Protein AF-A0A8R1IVB6-F1 (afdb_monomer_lite)

Secondary structure (DSSP, 8-state):
-HHHHHHHHHHHHHHHHT--HHHHHHHHHHHHHHHHHHS---S-SS-------SS---TT-TT-TTTTTT-B-TT--S-TT-TTB-----PPTT-TTSTTSHHHHTT----TTT-SSS-TT---TTS---SS-TTTTT-PPPEEEEE-SSSSEEEEESS---TT--------EE--HHHHHHHHHHHHHHT---EEEETTTEEEE--

InterPro domains:
  IPR026489 CXC domain [PS51633] (28-134)
  IPR041355 Pre-SET CXC domain [PF18264] (88-120)
  IPR045318 Histone-lysine N-methyltransferase EZH1/2-like [PTHR45747] (11-197)
  IPR046341 SET domain superfamily [G3DSA:2.170.270.10] (48-201)
  IPR046341 SET domain superfamily [SSF82199] (52-197)

Sequence (207 aa):
MKRKLRHEKLRRQARDKGLDSAELIAADDKKELKKNAEAVRLEAVTPLTACRHDGPCNPLAANCACSENGVCSYMCKCDINCAQRFPGCNCAAGQCQTKACQCFRARWECNPMTCSSCRCDKIDSQTTGCANYAMTRMIQKRMLCAPSRIAGNGLFLLEGAEKDEFITEYVGERISDDEAERRGAIYDRYHCSYIFSKWTIGPLDFY

pLDDT: mean 87.27, std 10.51, range [46.53, 98.19]

Structure (mmCIF, N/CA/C/O backbone):
data_AF-A0A8R1IVB6-F1
#
_entry.id   AF-A0A8R1IVB6-F1
#
loop_
_atom_site.group_PDB
_atom_site.id
_atom_site.type_symbol
_atom_site.label_atom_id
_atom_site.label_alt_id
_atom_site.label_comp_id
_atom_site.label_asym_id
_atom_site.label_entity_id
_atom_site.label_seq_id
_atom_site.pdbx_PDB_ins_code
_atom_site.Cartn_x
_atom_site.Cartn_y
_atom_site.Cartn_z
_atom_site.occupancy
_atom_site.B_iso_or_equiv
_atom_site.auth_seq_id
_atom_site.auth_comp_id
_atom_site.auth_asym_id
_atom_site.auth_atom_id
_atom_site.pdbx_PDB_model_num
ATOM 1 N N . MET A 1 1 ? 8.017 -22.288 11.566 1.00 46.78 1 MET A N 1
ATOM 2 C CA . MET A 1 1 ? 7.580 -23.698 11.739 1.00 46.78 1 MET A CA 1
ATOM 3 C C . MET A 1 1 ? 7.895 -24.627 10.557 1.00 46.78 1 MET A C 1
ATOM 5 O O . MET A 1 1 ? 8.405 -25.707 10.810 1.00 46.78 1 MET A O 1
ATOM 9 N N . LYS A 1 2 ? 7.661 -24.255 9.284 1.00 68.12 2 LYS A N 1
ATOM 10 C CA . LYS A 1 2 ? 7.760 -25.190 8.133 1.00 68.12 2 LYS A CA 1
ATOM 11 C C . LYS A 1 2 ? 9.156 -25.800 7.853 1.00 68.12 2 LYS A C 1
ATOM 13 O O . LYS A 1 2 ? 9.224 -26.951 7.438 1.00 68.12 2 LYS A O 1
ATOM 18 N N . ARG A 1 3 ? 10.260 -25.081 8.118 1.00 80.19 3 ARG A N 1
ATOM 19 C CA . ARG A 1 3 ? 11.645 -25.551 7.859 1.00 80.19 3 ARG A CA 1
ATOM 20 C C . ARG A 1 3 ? 12.072 -26.721 8.756 1.00 80.19 3 ARG A C 1
ATOM 22 O O . ARG A 1 3 ? 12.601 -27.703 8.252 1.00 80.19 3 ARG A O 1
ATOM 29 N N . LYS A 1 4 ? 11.777 -26.652 10.062 1.00 81.75 4 LYS A N 1
ATOM 30 C CA . LYS A 1 4 ? 12.129 -27.714 11.026 1.00 81.75 4 LYS A CA 1
ATOM 31 C C . LYS A 1 4 ? 11.465 -29.051 10.668 1.00 81.75 4 LYS A C 1
ATOM 33 O O . LYS A 1 4 ? 12.147 -30.064 10.593 1.00 81.75 4 LYS A O 1
ATOM 38 N N . LEU A 1 5 ? 10.170 -29.021 10.341 1.00 87.12 5 LEU A N 1
ATOM 39 C CA . LEU A 1 5 ? 9.408 -30.208 9.932 1.00 87.12 5 LEU A CA 1
ATOM 40 C C . LEU A 1 5 ? 9.938 -30.825 8.621 1.00 87.12 5 LEU A C 1
ATOM 42 O O . LEU A 1 5 ? 9.914 -32.040 8.438 1.00 87.12 5 LEU A O 1
ATOM 46 N N . ARG A 1 6 ? 10.424 -29.990 7.693 1.00 87.62 6 ARG A N 1
ATOM 47 C CA . ARG A 1 6 ? 11.036 -30.435 6.432 1.00 87.62 6 ARG A CA 1
ATOM 48 C C . ARG A 1 6 ? 12.381 -31.122 6.669 1.00 87.62 6 ARG A C 1
ATOM 50 O O . ARG A 1 6 ? 12.593 -32.219 6.163 1.00 87.62 6 ARG A O 1
ATOM 57 N N . HIS A 1 7 ? 13.252 -30.521 7.480 1.00 90.38 7 HIS A N 1
ATOM 58 C CA . HIS A 1 7 ? 14.543 -31.112 7.852 1.00 90.38 7 HIS A CA 1
ATOM 59 C C . HIS A 1 7 ? 14.374 -32.444 8.588 1.00 90.38 7 HIS A C 1
ATOM 61 O O . HIS A 1 7 ? 15.130 -33.378 8.348 1.00 90.38 7 HIS A O 1
ATOM 67 N N . GLU A 1 8 ? 13.348 -32.578 9.428 1.00 92.12 8 GLU A N 1
ATOM 68 C CA . GLU A 1 8 ? 13.040 -33.833 10.118 1.00 92.12 8 GLU A CA 1
ATOM 69 C C . GLU A 1 8 ? 12.637 -34.962 9.152 1.00 92.12 8 GLU A C 1
ATOM 71 O O . GLU A 1 8 ? 13.118 -36.091 9.278 1.00 92.12 8 GLU A O 1
ATOM 76 N N . LYS A 1 9 ? 11.836 -34.651 8.122 1.00 92.25 9 LYS A N 1
ATOM 77 C CA . LYS A 1 9 ? 11.511 -35.601 7.044 1.00 92.25 9 LYS A CA 1
ATOM 78 C C . LYS A 1 9 ? 12.751 -36.021 6.254 1.00 92.25 9 LYS A C 1
ATOM 80 O O . LYS A 1 9 ? 12.911 -37.206 5.975 1.00 92.25 9 LYS A O 1
ATOM 85 N N . LEU A 1 10 ? 13.638 -35.075 5.942 1.00 89.75 10 LEU A N 1
ATOM 86 C CA . LEU A 1 10 ? 14.891 -35.355 5.233 1.00 89.75 10 LEU A CA 1
ATOM 87 C C . LEU A 1 10 ? 15.834 -36.229 6.068 1.00 89.75 10 LEU A C 1
ATOM 89 O O . LEU A 1 10 ? 16.432 -37.151 5.527 1.00 89.75 10 LEU A O 1
ATOM 93 N N . ARG A 1 11 ? 15.897 -36.023 7.390 1.00 91.19 11 ARG A N 1
ATOM 94 C CA . ARG A 1 11 ? 16.649 -36.901 8.307 1.00 91.19 11 ARG A CA 1
ATOM 95 C C . ARG A 1 11 ? 16.095 -38.320 8.328 1.00 91.19 11 ARG A C 1
ATOM 97 O O . ARG A 1 11 ? 16.868 -39.271 8.345 1.00 91.19 11 ARG A O 1
ATOM 104 N N . ARG A 1 12 ? 14.768 -38.484 8.313 1.00 91.56 12 ARG A N 1
ATOM 105 C CA . ARG A 1 12 ? 14.139 -39.809 8.214 1.00 91.56 12 ARG A CA 1
ATOM 106 C C . ARG A 1 12 ? 14.471 -40.483 6.881 1.00 91.56 12 ARG A C 1
ATOM 108 O O . ARG A 1 12 ? 14.929 -41.615 6.885 1.00 91.56 12 ARG A O 1
ATOM 115 N N . GLN A 1 13 ? 14.346 -39.757 5.774 1.00 91.25 13 GLN A N 1
ATOM 116 C CA . GLN A 1 13 ? 14.700 -40.258 4.445 1.00 91.25 13 GLN A CA 1
ATOM 117 C C . GLN A 1 13 ? 16.184 -40.638 4.326 1.00 91.25 13 GLN A C 1
ATOM 119 O O . GLN A 1 13 ? 16.503 -41.628 3.672 1.00 91.25 13 GLN A O 1
ATOM 124 N N . ALA A 1 14 ? 17.080 -39.857 4.931 1.00 90.25 14 ALA A N 1
ATOM 125 C CA . ALA A 1 14 ? 18.510 -40.140 4.958 1.00 90.25 14 ALA A CA 1
ATOM 126 C C . ALA A 1 14 ? 18.799 -41.469 5.673 1.00 90.25 14 ALA A C 1
ATOM 128 O O . ALA A 1 14 ? 19.519 -42.305 5.137 1.00 90.25 14 ALA A O 1
ATOM 129 N N . ARG A 1 15 ? 18.141 -41.708 6.820 1.00 89.06 15 ARG A N 1
ATOM 130 C CA . ARG A 1 15 ? 18.220 -42.983 7.554 1.00 89.06 15 ARG A CA 1
ATOM 131 C C . ARG A 1 15 ? 17.702 -44.163 6.734 1.00 89.06 15 ARG A C 1
ATOM 133 O O . ARG A 1 15 ? 18.387 -45.173 6.651 1.00 89.06 15 ARG A O 1
ATOM 140 N N . ASP A 1 16 ? 16.543 -44.016 6.095 1.00 91.44 16 ASP A N 1
ATOM 141 C CA . ASP A 1 16 ? 15.910 -45.103 5.334 1.00 91.44 16 ASP A CA 1
ATOM 142 C C . ASP A 1 16 ? 16.706 -45.485 4.069 1.00 91.44 16 ASP A C 1
ATOM 144 O O . ASP A 1 16 ? 16.607 -46.609 3.586 1.00 91.44 16 ASP A O 1
ATOM 148 N N . LYS A 1 17 ? 17.493 -44.550 3.518 1.00 90.31 17 LYS A N 1
ATOM 149 C CA . LYS A 1 17 ? 18.264 -44.733 2.275 1.00 90.31 17 LYS A CA 1
ATOM 150 C C . LYS A 1 17 ? 19.772 -44.886 2.490 1.00 90.31 17 LYS A C 1
ATOM 152 O O . LYS A 1 17 ? 20.497 -44.980 1.504 1.00 90.31 17 LYS A O 1
ATOM 157 N N . GLY A 1 18 ? 20.245 -44.878 3.738 1.00 90.06 18 GLY A N 1
ATOM 158 C CA . GLY A 1 18 ? 21.677 -44.928 4.060 1.00 90.06 18 GLY A CA 1
ATOM 159 C C . GLY A 1 18 ? 22.479 -43.740 3.511 1.00 90.06 18 GLY A C 1
ATOM 160 O O . GLY A 1 18 ? 23.647 -43.895 3.174 1.00 90.06 18 GLY A O 1
ATOM 161 N N . LEU A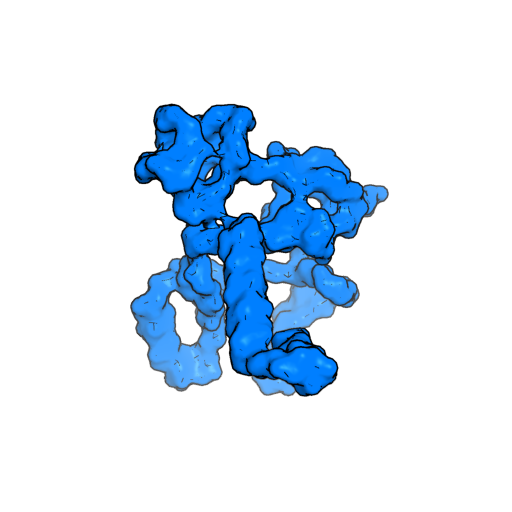 1 19 ? 21.846 -42.573 3.371 1.00 89.50 19 LEU A N 1
ATOM 162 C CA . LEU A 1 19 ? 22.460 -41.351 2.841 1.00 89.50 19 LEU A CA 1
ATOM 163 C C . LEU A 1 19 ? 22.883 -40.419 3.978 1.00 89.50 19 LEU A C 1
ATOM 165 O O . LEU A 1 19 ? 22.302 -40.456 5.066 1.00 89.50 19 LEU A O 1
ATOM 169 N N . ASP A 1 20 ? 23.837 -39.524 3.711 1.00 91.81 20 ASP A N 1
ATOM 170 C CA . ASP A 1 20 ? 24.189 -38.494 4.681 1.00 91.81 20 ASP A CA 1
ATOM 171 C C . ASP A 1 20 ? 23.072 -37.450 4.821 1.00 91.81 20 ASP A C 1
ATOM 173 O O . ASP A 1 20 ? 22.569 -36.853 3.862 1.00 91.81 20 ASP A O 1
ATOM 177 N N . SER A 1 21 ? 22.661 -37.234 6.067 1.00 87.81 21 SER A N 1
ATOM 178 C CA . SER A 1 21 ? 21.557 -36.333 6.376 1.00 87.81 21 SER A CA 1
ATOM 179 C C . SER A 1 21 ? 21.942 -34.860 6.254 1.00 87.81 21 SER A C 1
ATOM 181 O O . SER A 1 21 ? 21.066 -34.042 5.964 1.00 87.81 21 SER A O 1
ATOM 183 N N . ALA A 1 22 ? 23.217 -34.507 6.449 1.00 90.06 22 ALA A N 1
ATOM 184 C CA . ALA A 1 22 ? 23.674 -33.127 6.343 1.00 90.06 22 ALA A CA 1
ATOM 185 C C . ALA A 1 22 ? 23.740 -32.685 4.875 1.00 90.06 22 ALA A C 1
ATOM 187 O O . ALA A 1 22 ? 23.246 -31.605 4.549 1.00 90.06 22 ALA A O 1
ATOM 188 N N . GLU A 1 23 ? 24.230 -33.544 3.981 1.00 90.25 23 GLU A N 1
ATOM 189 C CA . GLU A 1 23 ? 24.254 -33.317 2.533 1.00 90.25 23 GLU A CA 1
ATOM 190 C C . GLU A 1 23 ? 22.846 -33.148 1.946 1.00 90.25 23 GLU A C 1
ATOM 192 O O . GLU A 1 23 ? 22.588 -32.194 1.208 1.00 90.25 23 GLU A O 1
ATOM 197 N N . LEU A 1 24 ? 21.901 -34.019 2.320 1.00 87.56 24 LEU A N 1
ATOM 198 C CA . LEU A 1 24 ? 20.499 -33.923 1.888 1.00 87.56 24 LEU A CA 1
ATOM 199 C C . LEU A 1 24 ? 19.836 -32.614 2.336 1.00 87.56 24 LEU A C 1
ATOM 201 O O . LEU A 1 24 ? 19.102 -31.992 1.564 1.00 87.56 24 LEU A O 1
ATOM 205 N N . ILE A 1 25 ? 20.097 -32.182 3.573 1.00 90.62 25 ILE A N 1
ATOM 206 C CA . ILE A 1 25 ? 19.581 -30.914 4.102 1.00 90.62 25 ILE A CA 1
ATOM 207 C C . ILE A 1 25 ? 20.236 -29.723 3.394 1.00 90.62 25 ILE A C 1
ATOM 209 O O . ILE A 1 25 ? 19.535 -28.783 3.022 1.00 90.62 25 ILE A O 1
ATOM 213 N N . ALA A 1 26 ? 21.552 -29.758 3.172 1.00 90.50 26 ALA A N 1
ATOM 214 C CA . ALA A 1 26 ? 22.278 -28.692 2.489 1.00 90.50 26 ALA A CA 1
ATOM 215 C C . ALA A 1 26 ? 21.822 -28.534 1.029 1.00 90.50 26 ALA A C 1
ATOM 217 O O . ALA A 1 26 ? 21.644 -27.411 0.554 1.00 90.50 26 ALA A O 1
ATOM 218 N N . ALA A 1 27 ? 21.574 -29.642 0.327 1.00 89.75 27 ALA A N 1
ATOM 219 C CA . ALA A 1 27 ? 21.043 -29.633 -1.033 1.00 89.75 27 ALA A CA 1
ATOM 220 C C . ALA A 1 27 ? 19.610 -29.073 -1.098 1.00 89.75 27 ALA A C 1
ATOM 222 O O . ALA A 1 27 ? 19.312 -28.266 -1.982 1.00 89.75 27 ALA A O 1
ATOM 223 N N . ASP A 1 28 ? 18.736 -29.453 -0.159 1.00 89.44 28 ASP A N 1
ATOM 224 C CA . ASP A 1 28 ? 17.372 -28.913 -0.043 1.00 89.44 28 ASP A CA 1
ATOM 225 C C . ASP A 1 28 ? 17.377 -27.410 0.273 1.00 89.44 28 ASP A C 1
ATOM 227 O O . ASP A 1 28 ? 16.709 -26.630 -0.407 1.00 89.44 28 ASP A O 1
ATOM 231 N N . ASP A 1 29 ? 18.192 -26.976 1.238 1.00 88.62 29 ASP A N 1
ATOM 232 C CA . ASP A 1 29 ? 18.315 -25.563 1.596 1.00 88.62 29 ASP A CA 1
ATOM 233 C C . ASP A 1 29 ? 18.915 -24.743 0.435 1.00 88.62 29 ASP A C 1
ATOM 235 O O . ASP A 1 29 ? 18.425 -23.649 0.147 1.00 88.62 29 ASP A O 1
ATOM 239 N N . LYS A 1 30 ? 19.896 -25.277 -0.310 1.00 86.19 30 LYS A N 1
ATOM 240 C CA . LYS A 1 30 ? 20.441 -24.641 -1.526 1.00 86.19 30 LYS A CA 1
ATOM 241 C C . LYS A 1 30 ? 19.400 -24.551 -2.645 1.00 86.19 30 LYS A C 1
ATOM 243 O O . LYS A 1 30 ? 19.350 -23.545 -3.352 1.00 86.19 30 LYS A O 1
ATOM 248 N N . LYS A 1 31 ? 18.546 -25.567 -2.800 1.00 85.00 31 LYS A N 1
ATOM 249 C CA . LYS A 1 31 ? 17.440 -25.570 -3.769 1.00 85.00 31 LYS A CA 1
ATOM 250 C C . LYS A 1 31 ? 16.366 -24.546 -3.404 1.00 85.00 31 LYS A C 1
ATOM 252 O O . LYS A 1 31 ? 15.886 -23.841 -4.286 1.00 85.00 31 LYS A O 1
ATOM 257 N N . GLU A 1 32 ? 16.023 -24.420 -2.125 1.00 81.56 32 GLU A N 1
ATOM 258 C CA . GLU A 1 32 ? 15.104 -23.388 -1.629 1.00 81.56 32 GLU A CA 1
ATOM 259 C C . GLU A 1 32 ? 15.692 -21.982 -1.785 1.00 81.56 32 GLU A C 1
ATOM 261 O O . GLU A 1 32 ? 14.987 -21.079 -2.223 1.00 81.56 32 GLU A O 1
ATOM 266 N N . LEU A 1 33 ? 16.986 -21.792 -1.508 1.00 74.81 33 LEU A N 1
ATOM 267 C CA . LEU A 1 33 ? 17.687 -20.529 -1.761 1.00 74.81 33 LEU A CA 1
ATOM 268 C C . LEU A 1 33 ? 17.675 -20.167 -3.248 1.00 74.81 33 LEU A C 1
ATOM 270 O O . LEU A 1 33 ? 17.340 -19.037 -3.587 1.00 74.81 33 LEU A O 1
ATOM 274 N N . LYS A 1 34 ? 17.967 -21.125 -4.138 1.00 72.25 34 LYS A N 1
ATOM 275 C CA . LYS A 1 34 ? 17.927 -20.910 -5.590 1.00 72.25 34 LYS A CA 1
ATOM 276 C C . LYS A 1 34 ? 16.512 -20.582 -6.071 1.00 72.25 34 LYS A C 1
ATOM 278 O O . LYS A 1 34 ? 16.331 -19.615 -6.793 1.00 72.25 34 LYS A O 1
ATOM 283 N N . LYS A 1 35 ? 15.503 -21.310 -5.589 1.00 68.38 35 LYS A N 1
ATOM 284 C CA . LYS A 1 35 ? 14.087 -21.048 -5.881 1.00 68.38 35 LYS A CA 1
ATOM 285 C C . LYS A 1 35 ? 13.623 -19.681 -5.368 1.00 68.38 35 LYS A C 1
ATOM 287 O O . LYS A 1 35 ? 12.816 -19.039 -6.023 1.00 68.38 35 LYS A O 1
ATOM 292 N N . ASN A 1 36 ? 14.120 -19.234 -4.216 1.00 58.03 36 ASN A N 1
ATOM 293 C CA . ASN A 1 36 ? 13.825 -17.907 -3.670 1.00 58.03 36 ASN A CA 1
ATOM 294 C C . ASN A 1 36 ? 14.604 -16.789 -4.382 1.00 58.03 36 ASN A C 1
ATOM 296 O O . ASN A 1 36 ? 14.128 -15.662 -4.413 1.00 58.03 36 ASN A O 1
ATOM 300 N N . ALA A 1 37 ? 15.775 -17.088 -4.950 1.00 53.12 37 ALA A N 1
ATOM 301 C CA . ALA A 1 37 ? 16.540 -16.164 -5.788 1.00 53.12 37 ALA A CA 1
ATOM 302 C C . ALA A 1 37 ? 15.951 -16.043 -7.207 1.00 53.12 37 ALA A C 1
ATOM 304 O O . ALA A 1 37 ? 15.978 -14.966 -7.790 1.00 53.12 37 ALA A O 1
ATOM 305 N N . GLU A 1 38 ? 15.394 -17.134 -7.741 1.00 46.53 38 GLU A N 1
ATOM 306 C CA . GLU A 1 38 ? 14.650 -17.184 -9.009 1.00 46.53 38 GLU A CA 1
ATOM 307 C C . GLU A 1 38 ? 13.193 -16.717 -8.855 1.00 46.53 38 GLU A C 1
ATOM 309 O O . GLU A 1 38 ? 12.524 -16.412 -9.843 1.00 46.53 38 GLU A O 1
ATOM 314 N N . ALA A 1 39 ? 12.676 -16.645 -7.625 1.00 47.19 39 ALA A N 1
ATOM 315 C CA . ALA A 1 39 ? 11.407 -15.996 -7.359 1.00 47.19 39 ALA A CA 1
ATOM 316 C C . ALA A 1 39 ? 11.575 -14.510 -7.671 1.00 47.19 39 ALA A C 1
ATOM 318 O O . ALA A 1 39 ? 12.376 -13.828 -7.035 1.00 47.19 39 ALA A O 1
ATOM 319 N N . VAL A 1 40 ? 10.813 -14.018 -8.653 1.00 47.72 40 VAL A N 1
ATOM 320 C CA . VAL A 1 40 ? 10.705 -12.589 -8.962 1.00 47.72 40 VAL A CA 1
ATOM 321 C C . VAL A 1 40 ? 10.585 -11.833 -7.642 1.00 47.72 40 VAL A C 1
ATOM 323 O O . VAL A 1 40 ? 9.603 -12.017 -6.912 1.00 47.72 40 VAL A O 1
ATOM 326 N N . ARG A 1 41 ? 11.597 -11.020 -7.317 1.00 54.12 41 ARG A N 1
ATOM 327 C CA . ARG A 1 41 ? 11.532 -10.071 -6.207 1.00 54.12 41 ARG A CA 1
ATOM 328 C C . ARG A 1 41 ? 10.487 -9.031 -6.581 1.00 54.12 41 ARG A C 1
ATOM 330 O O . ARG A 1 41 ? 10.785 -8.006 -7.169 1.00 54.12 41 ARG A O 1
ATOM 337 N N . LEU A 1 42 ? 9.233 -9.350 -6.287 1.00 61.56 42 LEU A N 1
ATOM 338 C CA . LEU A 1 42 ? 8.103 -8.439 -6.444 1.00 61.56 42 LEU A CA 1
ATOM 339 C C . LEU A 1 42 ? 8.070 -7.389 -5.321 1.00 61.56 42 LEU A C 1
ATOM 341 O O . LEU A 1 42 ? 7.184 -6.545 -5.297 1.00 61.56 42 LEU A O 1
ATOM 345 N N . GLU A 1 43 ? 9.009 -7.464 -4.376 1.00 64.44 43 GLU A N 1
ATOM 346 C CA . GLU A 1 43 ? 9.192 -6.492 -3.308 1.00 64.44 43 GLU A CA 1
ATOM 347 C C . GLU A 1 43 ? 10.233 -5.468 -3.763 1.00 64.44 43 GLU A C 1
ATOM 349 O O . GLU A 1 43 ? 11.378 -5.826 -4.043 1.00 64.44 43 GLU A O 1
ATOM 354 N N . ALA A 1 44 ? 9.815 -4.204 -3.859 1.00 69.12 44 ALA A N 1
ATOM 355 C CA . ALA A 1 44 ? 10.707 -3.101 -4.188 1.00 69.12 44 ALA A CA 1
ATOM 356 C C . ALA A 1 44 ? 11.771 -2.941 -3.091 1.00 69.12 44 ALA A C 1
ATOM 358 O O . ALA A 1 44 ? 11.449 -2.940 -1.901 1.00 69.12 44 ALA A O 1
ATOM 359 N N . VAL A 1 45 ? 13.028 -2.816 -3.506 1.00 72.00 45 VAL A N 1
ATOM 360 C CA . VAL A 1 45 ? 14.185 -2.614 -2.622 1.00 72.00 45 VAL A CA 1
ATOM 361 C C . VAL A 1 45 ? 14.357 -1.125 -2.324 1.00 72.00 45 VAL A C 1
ATOM 363 O O . VAL A 1 45 ? 14.696 -0.750 -1.205 1.00 72.00 45 VAL A O 1
ATOM 366 N N . THR A 1 46 ? 14.038 -0.280 -3.304 1.00 79.81 46 THR A N 1
ATOM 367 C CA . THR A 1 46 ? 14.080 1.182 -3.215 1.00 79.81 46 THR A CA 1
ATOM 368 C C . THR A 1 46 ? 12.739 1.792 -3.635 1.00 79.81 46 THR A C 1
ATOM 370 O O . THR A 1 46 ? 11.950 1.135 -4.325 1.00 79.81 46 THR A O 1
ATOM 373 N N . PRO A 1 47 ? 12.427 3.041 -3.234 1.00 84.12 47 PRO A N 1
ATOM 374 C CA . PRO A 1 47 ? 11.219 3.723 -3.689 1.00 84.12 47 PRO A CA 1
ATOM 375 C C . PRO A 1 47 ? 11.113 3.735 -5.220 1.00 84.12 47 PRO A C 1
ATOM 377 O O . PRO A 1 47 ? 12.047 4.134 -5.920 1.00 84.12 47 PRO A O 1
ATOM 380 N N . LEU A 1 48 ? 9.961 3.310 -5.749 1.00 86.19 48 LEU A N 1
ATOM 381 C CA . LEU A 1 48 ? 9.731 3.258 -7.193 1.00 86.19 48 LEU A CA 1
ATOM 382 C C . LEU A 1 48 ? 9.793 4.665 -7.794 1.00 86.19 48 LEU A C 1
ATOM 384 O O . LEU A 1 48 ? 8.891 5.478 -7.600 1.00 86.19 48 LEU A O 1
ATOM 388 N N . THR A 1 49 ? 10.838 4.918 -8.578 1.00 89.50 49 THR A N 1
ATOM 389 C CA . THR A 1 49 ? 11.032 6.170 -9.312 1.00 89.50 49 THR A CA 1
ATOM 390 C C . THR A 1 49 ? 10.805 5.918 -10.798 1.00 89.50 49 THR A C 1
ATOM 392 O O . THR A 1 49 ? 11.329 4.957 -11.364 1.00 89.50 49 THR A O 1
ATOM 395 N N . ALA A 1 50 ? 9.992 6.759 -11.440 1.00 93.38 50 ALA A N 1
ATOM 396 C CA . ALA A 1 50 ? 9.673 6.607 -12.855 1.00 93.38 50 ALA A CA 1
ATOM 397 C C . ALA A 1 50 ? 10.927 6.800 -13.722 1.00 93.38 50 ALA A C 1
ATOM 399 O O . ALA A 1 50 ? 11.590 7.834 -13.640 1.00 93.38 50 ALA A O 1
ATOM 400 N N . CYS A 1 51 ? 11.240 5.829 -14.582 1.00 93.62 51 CYS A N 1
ATOM 401 C CA . CYS A 1 51 ? 12.373 5.951 -15.492 1.00 93.62 51 CYS A CA 1
ATOM 402 C C . CYS A 1 51 ? 12.038 6.834 -16.706 1.00 93.62 51 CYS A C 1
ATOM 404 O O . CYS A 1 51 ? 10.902 6.866 -17.198 1.00 93.62 51 CYS A O 1
ATOM 406 N N . ARG A 1 52 ? 13.065 7.518 -17.216 1.00 93.75 52 ARG A N 1
ATOM 407 C CA . ARG A 1 52 ? 13.059 8.230 -18.496 1.00 93.75 52 ARG A CA 1
ATOM 408 C C . ARG A 1 52 ? 14.463 8.155 -19.085 1.00 93.75 52 ARG A C 1
ATOM 410 O O . ARG A 1 52 ? 15.370 8.807 -18.585 1.00 93.75 52 ARG A O 1
ATOM 417 N N . HIS A 1 53 ? 14.630 7.342 -20.115 1.00 91.62 53 HIS A N 1
ATOM 418 C CA . HIS A 1 53 ? 15.891 7.165 -20.824 1.00 91.62 53 HIS A CA 1
ATOM 419 C C . HIS A 1 53 ? 15.607 6.586 -22.211 1.00 91.62 53 HIS A C 1
ATOM 421 O O . HIS A 1 53 ? 14.523 6.043 -22.445 1.00 91.62 53 HIS A O 1
ATOM 427 N N . ASP A 1 54 ? 16.596 6.667 -23.093 1.00 90.06 54 ASP A N 1
ATOM 428 C CA . ASP A 1 54 ? 16.551 6.008 -24.393 1.00 90.06 54 ASP A CA 1
ATOM 429 C C . ASP A 1 54 ? 16.893 4.517 -24.265 1.00 90.06 54 ASP A C 1
ATOM 431 O O . ASP A 1 54 ? 17.584 4.085 -23.335 1.00 90.06 54 ASP A O 1
ATOM 435 N N . GLY A 1 55 ? 16.399 3.720 -25.210 1.00 88.81 55 GLY A N 1
ATOM 436 C CA . GLY A 1 55 ? 16.614 2.275 -25.240 1.00 88.81 55 GLY A CA 1
ATOM 437 C C . GLY A 1 55 ? 15.741 1.472 -24.258 1.00 88.81 55 GLY A C 1
ATOM 438 O O . GLY A 1 55 ? 14.930 2.025 -23.510 1.00 88.81 55 GLY A O 1
ATOM 439 N N . PRO A 1 56 ? 15.863 0.134 -24.277 1.00 90.81 56 PRO A N 1
ATOM 440 C CA . PRO A 1 56 ? 14.984 -0.755 -23.524 1.00 90.81 56 PRO A CA 1
ATOM 441 C C . PRO A 1 56 ? 15.303 -0.770 -22.024 1.00 90.81 56 PRO A C 1
ATOM 443 O O . PRO A 1 56 ? 16.467 -0.802 -21.625 1.00 90.81 56 PRO A O 1
ATOM 446 N N . CYS A 1 57 ? 14.271 -0.848 -21.179 1.00 91.56 57 CYS A N 1
ATOM 447 C CA . CYS A 1 57 ? 14.455 -1.136 -19.756 1.00 91.56 57 CYS A CA 1
ATOM 448 C C . CYS A 1 57 ? 14.827 -2.609 -19.572 1.00 91.56 57 CYS A C 1
ATOM 450 O O . CYS A 1 57 ? 14.105 -3.510 -20.002 1.00 91.56 57 CYS A O 1
ATOM 452 N N . ASN A 1 58 ? 15.964 -2.851 -18.936 1.00 85.69 58 ASN A N 1
ATOM 453 C CA . ASN A 1 58 ? 16.436 -4.176 -18.570 1.00 85.69 58 ASN A CA 1
ATOM 454 C C . ASN A 1 58 ? 17.386 -4.056 -17.361 1.00 85.69 58 ASN A C 1
ATOM 456 O O . ASN A 1 58 ? 17.793 -2.942 -17.020 1.00 85.69 58 ASN A O 1
ATOM 460 N N . PRO A 1 59 ? 17.762 -5.168 -16.707 1.00 81.38 59 PRO A N 1
ATOM 461 C CA . PRO A 1 59 ? 18.658 -5.125 -15.548 1.00 81.38 59 PRO A CA 1
ATOM 462 C C . PRO A 1 59 ? 20.063 -4.566 -15.838 1.00 81.38 59 PRO A C 1
ATOM 464 O O . PRO A 1 59 ? 20.760 -4.182 -14.909 1.00 81.38 59 PRO A O 1
ATOM 467 N N . LEU A 1 60 ? 20.486 -4.521 -17.106 1.00 82.81 60 LEU A N 1
ATOM 468 C CA . LEU A 1 60 ? 21.789 -4.003 -17.541 1.00 82.81 60 LEU A CA 1
ATOM 469 C C . LEU A 1 60 ? 21.722 -2.532 -17.990 1.00 82.81 60 LEU A C 1
ATOM 471 O O . LEU A 1 60 ? 22.743 -1.949 -18.351 1.00 82.81 60 LEU A O 1
ATOM 475 N N . ALA A 1 61 ? 20.534 -1.920 -17.994 1.00 85.69 61 ALA A N 1
ATOM 476 C CA . ALA A 1 61 ? 20.355 -0.538 -18.412 1.00 85.69 61 ALA A CA 1
ATOM 477 C C . ALA A 1 61 ? 20.877 0.411 -17.321 1.00 85.69 61 ALA A C 1
ATOM 479 O O . ALA A 1 61 ? 20.153 0.745 -16.384 1.00 85.69 61 ALA A O 1
ATOM 480 N N . ALA A 1 62 ? 22.125 0.867 -17.473 1.00 82.75 62 ALA A N 1
ATOM 481 C CA . ALA A 1 62 ? 22.830 1.701 -16.491 1.00 82.75 62 ALA A CA 1
ATOM 482 C C . ALA A 1 62 ? 22.067 2.979 -16.090 1.00 82.75 62 ALA A C 1
ATOM 484 O O . ALA A 1 62 ? 22.113 3.390 -14.936 1.00 82.75 62 ALA A O 1
ATOM 485 N N . ASN A 1 63 ? 21.314 3.573 -17.024 1.00 86.88 63 ASN A N 1
ATOM 486 C CA . ASN A 1 63 ? 20.561 4.814 -16.801 1.00 86.88 63 ASN A CA 1
ATOM 487 C C . ASN A 1 63 ? 19.069 4.574 -16.493 1.00 86.88 63 ASN A C 1
ATOM 489 O O . ASN A 1 63 ? 18.262 5.50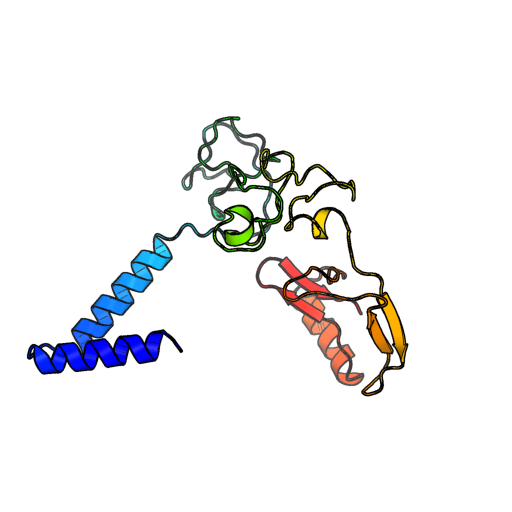6 -16.527 1.00 86.88 63 ASN A O 1
ATOM 493 N N . CYS A 1 64 ? 18.666 3.329 -16.221 1.00 91.56 64 CYS A N 1
ATOM 494 C CA . CYS A 1 64 ? 17.289 3.004 -15.869 1.00 91.56 64 CYS A CA 1
ATOM 495 C C . CYS A 1 64 ? 17.097 3.025 -14.349 1.00 91.56 64 CYS A C 1
ATOM 497 O O . CYS A 1 64 ? 17.563 2.127 -13.649 1.00 91.56 64 CYS A O 1
ATOM 499 N N . ALA A 1 65 ? 16.316 3.988 -13.849 1.00 91.00 65 ALA A N 1
ATOM 500 C CA . ALA A 1 65 ? 15.920 4.066 -12.436 1.00 91.00 65 ALA A CA 1
ATOM 501 C C . ALA A 1 65 ? 15.139 2.827 -11.940 1.00 91.00 65 ALA A C 1
ATOM 503 O O . ALA A 1 65 ? 15.028 2.597 -10.740 1.00 91.00 65 ALA A O 1
ATOM 504 N N . CYS A 1 66 ? 14.592 2.018 -12.854 1.00 90.75 66 CYS A N 1
ATOM 505 C CA . CYS A 1 66 ? 13.868 0.790 -12.527 1.00 90.75 66 CYS A CA 1
ATOM 506 C C . CYS A 1 66 ? 14.756 -0.465 -12.525 1.00 90.75 66 CYS A C 1
ATOM 508 O O . CYS A 1 66 ? 14.253 -1.532 -12.184 1.00 90.75 66 CYS A O 1
ATOM 510 N N . SER A 1 67 ? 16.034 -0.368 -12.916 1.00 87.06 67 SER A N 1
ATOM 511 C CA . SER A 1 67 ? 16.930 -1.527 -13.079 1.00 87.06 67 SER A CA 1
ATOM 512 C C . SER A 1 67 ? 17.090 -2.332 -11.785 1.00 87.06 67 SER A C 1
ATOM 514 O O . SER A 1 67 ? 16.951 -3.553 -11.816 1.00 87.06 67 SER A O 1
ATOM 516 N N . GLU A 1 68 ? 17.280 -1.650 -10.653 1.00 83.75 68 GLU A N 1
ATOM 517 C CA . GLU A 1 68 ? 17.451 -2.258 -9.326 1.00 83.75 68 GLU A CA 1
ATOM 518 C C . GLU A 1 68 ? 16.190 -2.986 -8.842 1.00 83.75 68 GLU A C 1
ATOM 520 O O . GLU A 1 68 ? 16.258 -4.120 -8.368 1.00 83.75 68 GLU A O 1
ATOM 525 N N . ASN A 1 69 ? 15.022 -2.359 -9.006 1.00 85.56 69 ASN A N 1
ATOM 526 C CA . ASN A 1 69 ? 13.743 -2.973 -8.650 1.00 85.56 69 ASN A CA 1
ATOM 527 C C . ASN A 1 69 ? 13.286 -4.019 -9.683 1.00 85.56 69 ASN A C 1
ATOM 529 O O . ASN A 1 69 ? 12.399 -4.820 -9.401 1.00 85.56 69 ASN A O 1
ATOM 533 N N . GLY A 1 70 ? 13.856 -4.008 -10.892 1.00 87.38 70 GLY A N 1
ATOM 534 C CA . GLY A 1 70 ? 13.511 -4.918 -11.985 1.00 87.38 70 GLY A CA 1
ATOM 535 C C . GLY A 1 70 ? 12.095 -4.740 -12.543 1.00 87.38 70 GLY A C 1
ATOM 536 O O . GLY A 1 70 ? 11.623 -5.610 -13.274 1.00 87.38 70 GLY A O 1
ATOM 537 N N . VAL A 1 71 ? 11.408 -3.644 -12.204 1.00 89.81 71 VAL A N 1
ATOM 538 C CA . VAL A 1 71 ? 9.998 -3.420 -12.542 1.00 89.81 71 VAL A CA 1
ATOM 539 C C . VAL A 1 71 ? 9.718 -1.949 -12.845 1.00 89.81 71 VAL A C 1
ATOM 541 O O . VAL A 1 71 ? 10.006 -1.056 -12.049 1.00 89.81 71 VAL A O 1
ATOM 544 N N . CYS A 1 72 ? 9.125 -1.692 -14.009 1.00 92.19 72 CYS A N 1
ATOM 545 C CA . CYS A 1 72 ? 8.634 -0.380 -14.410 1.00 92.19 72 CYS A CA 1
ATOM 546 C C . CYS A 1 72 ? 7.171 -0.213 -13.983 1.00 92.19 72 CYS A C 1
ATOM 548 O O . CYS A 1 72 ? 6.332 -1.091 -14.196 1.00 92.19 72 CYS A O 1
ATOM 550 N N . SER A 1 73 ? 6.844 0.946 -13.418 1.00 91.12 73 SER A N 1
ATOM 551 C CA . SER A 1 73 ? 5.463 1.326 -13.113 1.00 91.12 73 SER A CA 1
ATOM 552 C C . SER A 1 73 ? 4.771 1.956 -14.327 1.00 91.12 73 SER A C 1
ATOM 554 O O . SER A 1 73 ? 5.409 2.336 -15.311 1.00 91.12 73 SER A O 1
ATOM 556 N N . TYR A 1 74 ? 3.454 2.150 -14.235 1.00 90.31 74 TYR A N 1
ATOM 557 C CA . TYR A 1 74 ? 2.685 2.868 -15.257 1.00 90.31 74 TYR A CA 1
ATOM 558 C C . TYR A 1 74 ? 3.150 4.324 -15.463 1.00 90.31 74 TYR A C 1
ATOM 560 O O . TYR A 1 74 ? 2.924 4.885 -16.533 1.00 90.31 74 TYR A O 1
ATOM 568 N N . MET A 1 75 ? 3.821 4.923 -14.470 1.00 93.06 75 MET A N 1
ATOM 569 C CA . MET A 1 75 ? 4.342 6.294 -14.537 1.00 93.06 75 MET A CA 1
ATOM 570 C C . MET A 1 75 ? 5.619 6.417 -15.387 1.00 93.06 75 MET A C 1
ATOM 572 O O . MET A 1 75 ? 5.991 7.528 -15.770 1.00 93.06 75 MET A O 1
ATOM 576 N N . CYS A 1 76 ? 6.290 5.301 -15.689 1.00 94.31 76 CYS A N 1
ATOM 577 C CA . CYS A 1 76 ? 7.528 5.284 -16.467 1.00 94.31 76 CYS A CA 1
ATOM 578 C C . CYS A 1 76 ? 7.302 5.745 -17.913 1.00 94.31 76 CYS A C 1
ATOM 580 O O . CYS A 1 76 ? 6.296 5.403 -18.543 1.00 94.31 76 CYS A O 1
ATOM 582 N N . LYS A 1 77 ? 8.279 6.484 -18.452 1.00 94.44 77 LYS A N 1
ATOM 583 C CA . LYS A 1 77 ? 8.272 7.031 -19.821 1.00 94.44 77 LYS A CA 1
ATOM 584 C C . LYS A 1 77 ? 9.052 6.174 -20.822 1.00 94.44 77 LYS A C 1
ATOM 586 O O . LYS A 1 77 ? 9.386 6.650 -21.899 1.00 94.44 77 LYS A O 1
ATOM 591 N N . CYS A 1 78 ? 9.353 4.932 -20.457 1.00 93.75 78 CYS A N 1
ATOM 592 C CA . CYS A 1 78 ? 9.871 3.932 -21.379 1.00 93.75 78 CYS A CA 1
ATOM 593 C C . CYS A 1 78 ? 8.792 3.457 -22.359 1.00 93.75 78 CYS A C 1
ATOM 595 O O . CYS A 1 78 ? 7.615 3.805 -22.219 1.00 93.75 78 CYS A O 1
ATOM 597 N N . ASP A 1 79 ? 9.204 2.626 -23.315 1.00 92.38 79 ASP A N 1
ATOM 598 C CA . ASP A 1 79 ? 8.327 2.029 -24.319 1.00 92.38 79 ASP A CA 1
ATOM 599 C C . ASP A 1 79 ? 7.036 1.442 -23.708 1.00 92.38 79 ASP A C 1
ATOM 601 O O . ASP A 1 79 ? 7.025 0.895 -22.593 1.00 92.38 79 ASP A O 1
ATOM 605 N N . ILE A 1 80 ? 5.926 1.563 -24.439 1.00 88.62 80 ILE A N 1
ATOM 606 C CA . ILE A 1 80 ? 4.626 1.030 -24.016 1.00 88.62 80 ILE A CA 1
ATOM 607 C C . ILE A 1 80 ? 4.651 -0.501 -23.890 1.00 88.62 80 ILE A C 1
ATOM 609 O O . ILE A 1 80 ? 3.998 -1.049 -23.006 1.00 88.62 80 ILE A O 1
ATOM 613 N N . ASN A 1 81 ? 5.482 -1.170 -24.693 1.00 89.81 81 ASN A N 1
ATOM 614 C CA . ASN A 1 81 ? 5.710 -2.614 -24.706 1.00 89.81 81 ASN A CA 1
ATOM 615 C C . ASN A 1 81 ? 6.911 -3.039 -23.841 1.00 89.81 81 ASN A C 1
ATOM 617 O O . ASN A 1 81 ? 7.459 -4.127 -24.022 1.00 89.81 81 ASN A O 1
ATOM 621 N N . CYS A 1 82 ? 7.356 -2.192 -22.907 1.00 90.94 82 CYS A N 1
ATOM 622 C CA . CYS A 1 82 ? 8.452 -2.513 -21.997 1.00 90.94 82 CYS A CA 1
ATOM 623 C C . CYS A 1 82 ? 8.195 -3.827 -21.233 1.00 90.94 8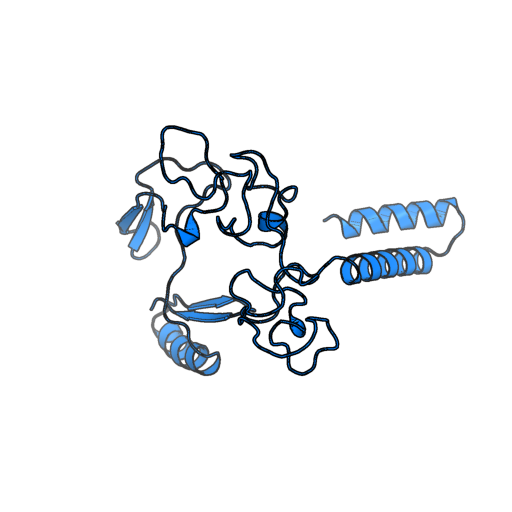2 CYS A C 1
ATOM 625 O O . CYS A 1 82 ? 7.242 -3.933 -20.462 1.00 90.94 82 CYS A O 1
ATOM 627 N N . ALA A 1 83 ? 9.100 -4.800 -21.375 1.00 88.88 83 ALA A N 1
ATOM 628 C CA . ALA A 1 83 ? 8.988 -6.112 -20.730 1.00 88.88 83 ALA A CA 1
ATOM 629 C C . ALA A 1 83 ? 9.069 -6.063 -19.192 1.00 88.88 83 ALA A C 1
ATOM 631 O O . ALA A 1 83 ? 8.584 -6.969 -18.520 1.00 88.88 83 ALA A O 1
ATOM 632 N N . GLN A 1 84 ? 9.671 -5.011 -18.624 1.00 89.81 84 GLN A N 1
ATOM 633 C CA . GLN A 1 84 ? 9.716 -4.794 -17.174 1.00 89.81 84 GLN A CA 1
ATOM 634 C C . GLN A 1 84 ? 8.453 -4.104 -16.639 1.00 89.81 84 GLN A C 1
ATOM 636 O O . GLN A 1 84 ? 8.313 -3.959 -15.426 1.00 89.81 84 GLN A O 1
ATOM 641 N N . ARG A 1 85 ? 7.533 -3.644 -17.498 1.00 91.88 85 ARG A N 1
ATOM 642 C CA . ARG A 1 85 ? 6.324 -2.939 -17.060 1.00 91.88 85 ARG A CA 1
ATOM 643 C C . ARG A 1 85 ? 5.403 -3.896 -16.311 1.00 91.88 85 ARG A C 1
ATOM 645 O O . ARG A 1 85 ? 5.029 -4.947 -16.824 1.00 91.88 85 ARG A O 1
ATOM 652 N N . PHE A 1 86 ? 5.025 -3.521 -15.091 1.00 92.31 86 PHE A N 1
ATOM 653 C CA . PHE A 1 86 ? 4.113 -4.328 -14.293 1.00 92.31 86 PHE A CA 1
ATOM 654 C C . PHE A 1 86 ? 2.742 -4.414 -14.985 1.00 92.31 86 PHE A C 1
ATOM 656 O O . PHE A 1 86 ? 2.119 -3.371 -15.209 1.00 92.31 86 PHE A O 1
ATOM 663 N N . PRO A 1 87 ? 2.247 -5.624 -15.303 1.00 91.31 87 PRO A N 1
ATOM 664 C CA . PRO A 1 87 ? 1.064 -5.786 -16.145 1.00 91.31 87 PRO A CA 1
ATOM 665 C C . PRO A 1 87 ? -0.256 -5.496 -15.418 1.00 91.31 87 PRO A C 1
ATOM 667 O O . PRO A 1 87 ? -1.277 -5.343 -16.074 1.00 91.31 87 PRO A O 1
ATOM 670 N N . GLY A 1 88 ? -0.260 -5.427 -14.083 1.00 93.38 88 GLY A N 1
ATOM 671 C CA . GLY A 1 88 ? -1.495 -5.405 -13.296 1.00 93.38 88 GLY A CA 1
ATOM 672 C C . GLY A 1 88 ? -2.042 -6.808 -13.023 1.00 93.38 88 GLY A C 1
ATOM 673 O O . GLY A 1 88 ? -1.359 -7.813 -13.219 1.00 93.38 88 GLY A O 1
ATOM 674 N N . CYS A 1 89 ? -3.274 -6.892 -12.519 1.00 94.62 89 CYS A N 1
ATOM 675 C CA . CYS A 1 89 ? -3.945 -8.163 -12.253 1.00 94.62 89 CYS A CA 1
ATOM 676 C C . CYS A 1 89 ? -5.158 -8.386 -13.167 1.00 94.62 89 CYS A C 1
ATOM 678 O O . CYS A 1 89 ? -5.877 -7.451 -13.516 1.00 94.62 89 CYS A O 1
ATOM 680 N N . ASN A 1 90 ? -5.435 -9.660 -13.454 1.00 93.88 90 ASN A N 1
ATOM 681 C CA . ASN A 1 90 ? -6.619 -10.117 -14.195 1.00 93.88 90 ASN A CA 1
ATOM 682 C C . ASN A 1 90 ? -7.644 -10.790 -13.266 1.00 93.88 90 ASN A C 1
ATOM 684 O O . ASN A 1 90 ? -8.325 -11.737 -13.648 1.00 93.88 90 ASN A O 1
ATOM 688 N N . CYS A 1 91 ? -7.692 -10.371 -12.001 1.00 95.31 91 CYS A N 1
ATOM 689 C CA . CYS A 1 91 ? -8.589 -10.970 -11.014 1.00 95.31 91 CYS A CA 1
ATOM 690 C C . CYS A 1 91 ? -10.038 -10.542 -11.261 1.00 95.31 91 CYS A C 1
ATOM 692 O O . CYS A 1 91 ? -10.288 -9.426 -11.716 1.00 95.31 91 CYS A O 1
ATOM 694 N N . ALA A 1 92 ? -10.986 -11.400 -10.885 1.00 92.50 92 ALA A N 1
ATOM 695 C CA . ALA A 1 92 ? -12.373 -10.985 -10.723 1.00 92.50 92 ALA A CA 1
ATOM 696 C C . ALA A 1 92 ? -12.504 -9.995 -9.550 1.00 92.50 92 ALA A C 1
ATOM 698 O O . ALA A 1 92 ? -11.670 -9.976 -8.636 1.00 92.50 92 ALA A O 1
ATOM 699 N N . ALA A 1 93 ? -13.558 -9.178 -9.566 1.00 90.12 93 ALA A N 1
ATOM 700 C CA . ALA A 1 93 ? -13.844 -8.259 -8.470 1.00 90.12 93 ALA A CA 1
ATOM 701 C C . ALA A 1 93 ? -13.972 -9.010 -7.127 1.00 90.12 93 ALA A C 1
ATOM 703 O O . ALA A 1 93 ? -14.427 -10.153 -7.077 1.00 90.12 93 ALA A O 1
ATOM 704 N N . GLY A 1 94 ? -13.498 -8.394 -6.045 1.00 87.62 94 GLY A N 1
ATOM 705 C CA . GLY A 1 94 ? -13.429 -8.988 -4.707 1.00 87.62 94 GLY A CA 1
ATOM 706 C C . GLY A 1 94 ? -12.276 -9.974 -4.466 1.00 87.62 94 GLY A C 1
ATOM 707 O O . GLY A 1 94 ? -12.004 -10.310 -3.323 1.00 87.62 94 GLY A O 1
ATOM 708 N N . GLN A 1 95 ? -11.542 -10.421 -5.494 1.00 91.62 95 GLN A N 1
ATOM 709 C CA . GLN A 1 95 ? -10.557 -11.514 -5.350 1.00 91.62 95 GLN A CA 1
ATOM 710 C C . GLN A 1 95 ? -9.106 -11.053 -5.110 1.00 91.62 95 GLN A C 1
ATOM 712 O O . GLN A 1 95 ? -8.177 -11.864 -5.075 1.00 91.62 95 GLN A O 1
ATOM 717 N N . CYS A 1 96 ? -8.872 -9.749 -4.938 1.00 94.25 96 CYS A N 1
ATOM 718 C CA . CYS A 1 96 ? -7.524 -9.173 -4.878 1.00 94.25 96 CYS A CA 1
ATOM 719 C C . CYS A 1 96 ? -6.860 -9.185 -3.488 1.00 94.25 96 CYS A C 1
ATOM 721 O O . CYS A 1 96 ? -5.879 -8.476 -3.306 1.00 94.25 96 CYS A O 1
ATOM 723 N N . GLN A 1 97 ? -7.347 -9.979 -2.531 1.00 92.06 97 GLN A N 1
ATOM 724 C CA . GLN A 1 97 ? -6.827 -10.049 -1.149 1.00 92.06 97 GLN A CA 1
ATOM 725 C C . GLN A 1 97 ? -5.977 -11.296 -0.857 1.00 92.06 97 GLN A C 1
ATOM 727 O O . GLN A 1 97 ? -5.621 -11.580 0.283 1.00 92.06 97 GLN A O 1
ATOM 732 N N . THR A 1 98 ? -5.651 -12.085 -1.882 1.00 92.00 98 THR A N 1
ATOM 733 C CA . THR A 1 98 ? -4.850 -13.303 -1.719 1.00 92.00 98 THR A CA 1
ATOM 734 C C . THR A 1 98 ? -3.631 -13.282 -2.628 1.00 92.00 98 THR A C 1
ATOM 736 O O . THR A 1 98 ? -3.584 -12.572 -3.632 1.00 92.00 98 THR A O 1
ATOM 739 N N . LYS A 1 99 ? -2.642 -14.133 -2.332 1.00 91.75 99 LYS A N 1
ATOM 740 C CA . LYS A 1 99 ? -1.427 -14.283 -3.156 1.00 91.75 99 LYS A CA 1
ATOM 741 C C . LYS A 1 99 ? -1.688 -14.815 -4.575 1.00 91.75 99 LYS A C 1
ATOM 743 O O . LYS A 1 99 ? -0.743 -14.879 -5.358 1.00 91.75 99 LYS A O 1
ATOM 748 N N . ALA A 1 100 ? -2.926 -15.200 -4.904 1.00 92.06 100 ALA A N 1
ATOM 749 C CA . ALA A 1 100 ? -3.330 -15.487 -6.278 1.00 92.06 100 ALA A CA 1
ATOM 750 C C . ALA A 1 100 ? -3.364 -14.209 -7.139 1.00 92.06 100 ALA A C 1
ATOM 752 O O . ALA A 1 100 ? -3.070 -14.259 -8.332 1.00 92.06 100 ALA A O 1
ATOM 753 N N . CYS A 1 101 ? -3.652 -13.053 -6.532 1.00 94.31 101 CYS A N 1
ATOM 754 C CA . CYS A 1 101 ? -3.563 -11.759 -7.194 1.00 94.31 101 CYS A CA 1
ATOM 755 C C . CYS A 1 101 ? -2.104 -11.302 -7.302 1.00 94.31 101 CYS A C 1
ATOM 757 O O . CYS A 1 101 ? -1.367 -11.280 -6.316 1.00 94.31 101 CYS A O 1
ATOM 759 N N . GLN A 1 102 ? -1.687 -10.895 -8.504 1.00 92.81 102 GLN A N 1
ATOM 760 C CA . GLN A 1 102 ? -0.317 -10.449 -8.774 1.00 92.81 102 GLN A CA 1
ATOM 761 C C . GLN A 1 102 ? 0.036 -9.167 -8.007 1.00 92.81 102 GLN A C 1
ATOM 763 O O . GLN A 1 102 ? 1.125 -9.093 -7.444 1.00 92.81 102 GLN A O 1
ATOM 768 N N . CYS A 1 103 ? -0.896 -8.207 -7.923 1.00 93.81 103 CYS A N 1
ATOM 769 C CA . CYS A 1 103 ? -0.734 -6.970 -7.149 1.00 93.81 103 CYS A CA 1
ATOM 770 C C . CYS A 1 103 ? -0.548 -7.279 -5.661 1.00 93.81 103 CYS A C 1
ATOM 772 O O . CYS A 1 103 ? 0.438 -6.869 -5.055 1.00 93.81 103 CYS A O 1
ATOM 774 N N . PHE A 1 104 ? -1.437 -8.102 -5.098 1.00 93.44 104 PHE A N 1
ATOM 775 C CA . PHE A 1 104 ? -1.366 -8.493 -3.691 1.00 93.44 104 PHE A CA 1
ATOM 776 C C . PHE A 1 104 ? -0.090 -9.280 -3.376 1.00 93.44 104 PHE A C 1
ATOM 778 O O . PHE A 1 104 ? 0.569 -9.046 -2.366 1.00 93.44 104 PHE A O 1
ATOM 785 N N . ARG A 1 105 ? 0.313 -10.193 -4.269 1.00 91.62 105 ARG A N 1
ATOM 786 C CA . ARG A 1 105 ? 1.576 -10.933 -4.151 1.00 91.62 105 ARG A CA 1
ATOM 787 C C . ARG A 1 105 ? 2.793 -10.003 -4.164 1.00 91.62 105 ARG A C 1
ATOM 789 O O . ARG A 1 105 ? 3.761 -10.305 -3.475 1.00 91.62 105 ARG A O 1
ATOM 796 N N . ALA A 1 106 ? 2.726 -8.900 -4.908 1.00 88.94 106 ALA A N 1
ATOM 797 C CA . ALA A 1 106 ? 3.738 -7.845 -4.931 1.00 88.94 106 ALA A CA 1
ATOM 798 C C . ALA A 1 106 ? 3.649 -6.864 -3.750 1.00 88.94 106 ALA A C 1
ATOM 800 O O . ALA A 1 106 ? 4.472 -5.964 -3.637 1.00 88.94 106 ALA A O 1
ATOM 801 N N . ARG A 1 107 ? 2.672 -7.041 -2.848 1.00 89.62 107 ARG A N 1
ATOM 802 C CA . ARG A 1 107 ? 2.365 -6.105 -1.755 1.00 89.62 107 ARG A CA 1
ATOM 803 C C . ARG A 1 107 ? 2.046 -4.690 -2.258 1.00 89.62 107 ARG A C 1
ATOM 805 O O . ARG A 1 107 ? 2.362 -3.710 -1.588 1.00 89.62 107 ARG A O 1
ATOM 812 N N . TRP A 1 108 ? 1.440 -4.595 -3.438 1.00 91.06 108 TRP A N 1
ATOM 813 C CA . TRP A 1 108 ? 0.978 -3.350 -4.047 1.00 91.06 108 TRP A CA 1
ATOM 814 C C . TRP A 1 108 ? -0.544 -3.349 -4.156 1.00 91.06 108 TRP A C 1
ATOM 816 O O . TRP A 1 108 ? -1.177 -4.403 -4.297 1.00 91.06 108 TRP A O 1
ATOM 826 N N . GLU A 1 109 ? -1.135 -2.159 -4.157 1.00 93.19 109 GLU A N 1
ATOM 827 C CA . GLU A 1 109 ? -2.547 -2.007 -4.489 1.00 93.19 109 GLU A CA 1
ATOM 828 C C . GLU A 1 109 ? -2.801 -2.164 -5.991 1.00 93.19 109 GLU A C 1
ATOM 830 O O . GLU A 1 109 ? -1.923 -1.983 -6.841 1.00 93.19 109 GLU A O 1
ATOM 835 N N . CYS A 1 110 ? -4.034 -2.530 -6.325 1.00 94.38 110 CYS A N 1
ATOM 836 C CA . CYS A 1 110 ? -4.499 -2.533 -7.700 1.00 94.38 110 CYS A CA 1
ATOM 837 C C . CYS A 1 110 ? -4.610 -1.091 -8.199 1.00 94.38 110 CYS A C 1
ATOM 839 O O . CYS A 1 110 ? -5.065 -0.202 -7.482 1.00 94.38 110 CYS A O 1
ATOM 841 N N . ASN A 1 111 ? -4.226 -0.868 -9.451 1.00 92.25 111 ASN A N 1
ATOM 842 C CA . ASN A 1 111 ? -4.248 0.450 -10.068 1.00 92.25 111 ASN A CA 1
ATOM 843 C C . ASN A 1 111 ? -5.135 0.419 -11.321 1.00 92.25 111 ASN A C 1
ATOM 845 O O . ASN A 1 111 ? -4.956 -0.483 -12.138 1.00 92.25 111 ASN A O 1
ATOM 849 N N . PRO A 1 112 ? -6.048 1.384 -11.524 1.00 90.94 112 PRO A N 1
ATOM 850 C CA . PRO A 1 112 ? -6.949 1.386 -12.680 1.00 90.94 112 PRO A CA 1
ATOM 851 C C . PRO A 1 112 ? -6.227 1.526 -14.030 1.00 90.94 112 PRO A C 1
ATOM 853 O O . PRO A 1 112 ? -6.765 1.110 -15.049 1.00 90.94 112 PRO A O 1
ATOM 856 N N . MET A 1 113 ? -4.997 2.051 -14.050 1.00 90.00 113 MET A N 1
ATOM 857 C CA . MET A 1 113 ? -4.179 2.154 -15.265 1.00 90.00 113 MET A CA 1
ATOM 858 C C . MET A 1 113 ? -3.565 0.818 -15.696 1.00 90.00 113 MET A C 1
ATOM 860 O O . MET A 1 113 ? -3.092 0.710 -16.824 1.00 90.00 113 MET A O 1
ATOM 864 N N . THR A 1 114 ? -3.526 -0.185 -14.814 1.00 91.94 114 THR A N 1
ATOM 865 C CA . THR A 1 114 ? -2.938 -1.505 -15.109 1.00 91.94 114 THR A CA 1
ATOM 866 C C . THR A 1 114 ? -3.926 -2.654 -14.921 1.00 91.94 114 THR A C 1
ATOM 868 O O . THR A 1 114 ? -3.858 -3.650 -15.628 1.00 91.94 114 THR A O 1
ATOM 871 N N . CYS A 1 115 ? -4.868 -2.543 -13.987 1.00 93.62 115 CYS A N 1
ATOM 872 C CA . CYS A 1 115 ? -5.791 -3.607 -13.611 1.00 93.62 115 CYS A CA 1
ATOM 873 C C . CYS A 1 115 ? -7.183 -3.339 -14.195 1.00 93.62 115 CYS A C 1
ATOM 875 O O . CYS A 1 115 ? -7.988 -2.634 -13.592 1.00 93.62 115 CYS A O 1
ATOM 877 N N . SER A 1 116 ? -7.495 -3.944 -15.339 1.00 86.50 116 SER A N 1
ATOM 878 C CA . SER A 1 116 ? -8.773 -3.730 -16.037 1.00 86.50 116 SER A CA 1
ATOM 879 C C . SER A 1 116 ? -9.919 -4.623 -15.543 1.00 86.50 116 SER A C 1
ATOM 881 O O . SER A 1 116 ? -11.085 -4.255 -15.654 1.00 86.50 116 SER A O 1
ATOM 883 N N . SER A 1 117 ? -9.615 -5.802 -14.986 1.00 90.62 117 SER A N 1
ATOM 884 C CA . SER A 1 117 ? -10.636 -6.826 -14.685 1.00 90.62 117 SER A CA 1
ATOM 885 C C . SER A 1 117 ? -11.199 -6.751 -13.263 1.00 90.62 117 SER A C 1
ATOM 887 O O . SER A 1 117 ? -12.368 -7.059 -13.034 1.00 90.62 117 SER A O 1
ATOM 889 N N . CYS A 1 118 ? -10.383 -6.313 -12.299 1.00 92.50 118 CYS A N 1
ATOM 890 C CA . CYS A 1 118 ? -10.745 -6.360 -10.879 1.00 92.50 118 CYS A CA 1
ATOM 891 C C . CYS A 1 118 ? -11.674 -5.227 -10.421 1.00 92.50 118 CYS A C 1
ATOM 893 O O . CYS A 1 118 ? -12.127 -5.253 -9.279 1.00 92.50 118 CYS A O 1
ATOM 895 N N . ARG A 1 119 ? -11.962 -4.252 -11.298 1.00 90.19 119 ARG A N 1
ATOM 896 C CA . ARG A 1 119 ? -12.807 -3.076 -11.026 1.00 90.19 119 ARG A CA 1
ATOM 897 C C . ARG A 1 119 ? -12.286 -2.181 -9.890 1.00 90.19 119 ARG A C 1
ATOM 899 O O . ARG A 1 119 ? -13.055 -1.741 -9.041 1.00 90.19 119 ARG A O 1
ATOM 906 N N . CYS A 1 120 ? -10.973 -1.932 -9.837 1.00 90.25 120 CYS A N 1
ATOM 907 C CA . CYS A 1 120 ? -10.357 -1.003 -8.868 1.00 90.25 120 CYS A CA 1
ATOM 908 C C . CYS A 1 120 ? -10.504 0.486 -9.248 1.00 90.25 120 CYS A C 1
ATOM 910 O O . CYS A 1 120 ? -10.037 1.379 -8.539 1.00 90.25 120 CYS A O 1
ATOM 912 N N . ASP A 1 121 ? -11.110 0.768 -10.398 1.00 86.56 121 ASP A N 1
ATOM 913 C CA . ASP A 1 121 ? -11.531 2.093 -10.844 1.00 86.56 121 ASP A CA 1
ATOM 914 C C . ASP A 1 121 ? -12.821 2.558 -10.151 1.00 86.56 121 ASP A C 1
ATOM 916 O O . ASP A 1 121 ? -12.986 3.760 -9.927 1.00 86.56 121 ASP A O 1
ATOM 920 N N . LYS A 1 122 ? -13.703 1.620 -9.778 1.00 75.38 122 LYS A N 1
ATOM 921 C CA . LYS A 1 122 ? -15.027 1.912 -9.220 1.00 75.38 122 LYS A CA 1
ATOM 922 C C . LYS A 1 122 ? -14.983 2.153 -7.711 1.00 75.38 122 LYS A C 1
ATOM 924 O O . LYS A 1 122 ? -14.472 1.335 -6.955 1.00 75.38 122 LYS A O 1
ATOM 929 N N . ILE A 1 123 ? -15.575 3.270 -7.288 1.00 66.81 123 ILE A N 1
ATOM 930 C CA . ILE A 1 123 ? -15.788 3.634 -5.874 1.00 66.81 123 ILE A CA 1
ATOM 931 C C . ILE A 1 123 ? -17.252 3.379 -5.458 1.00 66.81 123 ILE A C 1
ATOM 933 O O . ILE A 1 123 ? -17.584 3.419 -4.280 1.00 66.81 123 ILE A O 1
ATOM 937 N N . ASP A 1 124 ? -18.140 3.105 -6.418 1.00 65.69 124 ASP A N 1
ATOM 938 C CA . ASP A 1 124 ? -19.571 2.981 -6.150 1.00 65.69 124 ASP A CA 1
ATOM 939 C C . ASP A 1 124 ? -19.918 1.707 -5.357 1.00 65.69 124 ASP A C 1
ATOM 941 O O . ASP A 1 124 ? -19.587 0.587 -5.753 1.00 65.69 124 ASP A O 1
ATOM 945 N N . SER A 1 125 ? -20.636 1.917 -4.253 1.00 59.78 125 SER A N 1
ATOM 946 C CA . SER A 1 125 ? -21.118 0.926 -3.285 1.00 59.78 125 SER A CA 1
ATOM 947 C C . SER A 1 125 ? -22.088 -0.120 -3.848 1.00 59.78 125 SER A C 1
ATOM 949 O O . SER A 1 125 ? -22.311 -1.146 -3.209 1.00 59.78 125 SER A O 1
ATOM 951 N N . GLN A 1 126 ? -22.671 0.108 -5.030 1.00 58.41 126 GLN A N 1
ATOM 952 C CA . GLN A 1 126 ? -23.724 -0.764 -5.567 1.00 58.41 126 GLN A CA 1
ATOM 953 C C . GLN A 1 126 ? -23.211 -2.073 -6.184 1.00 58.41 126 GLN A C 1
ATOM 955 O O . GLN A 1 126 ? -24.002 -2.975 -6.456 1.00 58.41 126 GLN A O 1
ATOM 960 N N . THR A 1 127 ? -21.901 -2.214 -6.415 1.00 65.50 127 THR A N 1
ATOM 961 C CA . THR A 1 127 ? -21.322 -3.435 -6.998 1.00 65.50 127 THR A CA 1
ATOM 962 C C . THR A 1 127 ? -20.105 -3.914 -6.221 1.00 65.50 127 THR A C 1
ATOM 964 O O . THR A 1 127 ? -19.316 -3.101 -5.751 1.00 65.50 127 THR A O 1
ATOM 967 N N . THR A 1 128 ? -19.898 -5.233 -6.147 1.00 72.12 128 THR A N 1
ATOM 968 C CA . THR A 1 128 ? -18.656 -5.809 -5.611 1.00 72.12 128 THR A CA 1
ATOM 969 C C . THR A 1 128 ? -17.460 -5.272 -6.404 1.00 72.12 128 THR A C 1
ATOM 971 O O . THR A 1 128 ? -17.331 -5.550 -7.600 1.00 72.12 128 THR A O 1
ATOM 974 N N . GLY A 1 129 ? -16.621 -4.469 -5.748 1.00 85.12 129 GLY A N 1
ATOM 975 C CA . GLY A 1 129 ? -15.424 -3.848 -6.317 1.00 85.12 129 GLY A CA 1
ATOM 976 C C . GLY A 1 129 ? -14.147 -4.645 -6.049 1.00 85.12 129 GLY A C 1
ATOM 977 O O . GLY A 1 129 ? -14.173 -5.733 -5.470 1.00 85.12 129 GLY A O 1
ATOM 978 N N . CYS A 1 130 ? -13.003 -4.114 -6.480 1.00 91.38 130 CYS A N 1
ATOM 979 C CA . CYS A 1 130 ? -11.703 -4.636 -6.055 1.00 91.38 130 CYS A CA 1
ATOM 980 C C . CYS A 1 130 ? -11.592 -4.571 -4.526 1.00 91.38 130 CYS A C 1
ATOM 982 O O . CYS A 1 130 ? -12.113 -3.653 -3.920 1.00 91.38 130 CYS A O 1
ATOM 984 N N . ALA A 1 131 ? -10.885 -5.503 -3.893 1.00 89.75 131 ALA A N 1
ATOM 985 C CA . ALA A 1 131 ? -10.704 -5.511 -2.438 1.00 89.75 131 ALA A CA 1
ATOM 986 C C . ALA A 1 131 ? -9.279 -5.096 -1.996 1.00 89.75 131 ALA A C 1
ATOM 988 O O . ALA A 1 131 ? -8.898 -5.268 -0.844 1.00 89.75 131 ALA A O 1
ATOM 989 N N . ASN A 1 132 ? -8.476 -4.565 -2.929 1.00 93.31 132 ASN A N 1
ATOM 990 C CA . ASN A 1 132 ? -7.082 -4.145 -2.733 1.00 93.31 132 ASN A CA 1
ATOM 991 C C . ASN A 1 132 ? -6.828 -2.803 -3.446 1.00 93.31 132 ASN A C 1
ATOM 993 O O . ASN A 1 132 ? -6.139 -2.761 -4.467 1.00 93.31 132 ASN A O 1
ATOM 997 N N . TYR A 1 133 ? -7.497 -1.744 -2.984 1.00 91.44 133 TYR A N 1
ATOM 998 C CA . TYR A 1 133 ? -7.454 -0.389 -3.565 1.00 91.44 133 TYR A CA 1
ATOM 999 C C . TYR A 1 133 ? -7.752 0.734 -2.546 1.00 91.44 133 TYR A C 1
ATOM 1001 O O . TYR A 1 133 ? -7.844 1.904 -2.922 1.00 91.44 133 TYR A O 1
ATOM 1009 N N . ALA A 1 134 ? -8.004 0.370 -1.285 1.00 90.31 134 ALA A N 1
ATOM 1010 C CA . ALA A 1 134 ? -8.602 1.252 -0.289 1.00 90.31 134 ALA A CA 1
ATOM 1011 C C . ALA A 1 134 ? -7.629 2.333 0.201 1.00 90.31 134 ALA A C 1
ATOM 1013 O O . ALA A 1 134 ? -8.051 3.468 0.415 1.00 90.31 134 ALA A O 1
ATOM 1014 N N . MET A 1 135 ? -6.337 2.015 0.312 1.00 90.31 135 MET A N 1
ATOM 1015 C CA . MET A 1 135 ? -5.302 2.922 0.811 1.00 90.31 135 MET A CA 1
ATOM 1016 C C . MET A 1 135 ? -5.107 4.107 -0.142 1.00 90.31 135 MET A C 1
ATOM 1018 O O . MET A 1 135 ? -5.280 5.254 0.257 1.00 90.31 135 MET A O 1
ATOM 1022 N N . THR A 1 136 ? -4.884 3.853 -1.435 1.00 87.56 136 THR A N 1
ATOM 1023 C CA . THR A 1 136 ? -4.687 4.895 -2.465 1.00 87.56 136 THR A CA 1
ATOM 1024 C C . THR A 1 136 ? -5.936 5.763 -2.660 1.00 87.56 136 THR A C 1
ATOM 1026 O O . THR A 1 136 ? -5.849 6.881 -3.167 1.00 87.56 136 THR A O 1
ATOM 1029 N N 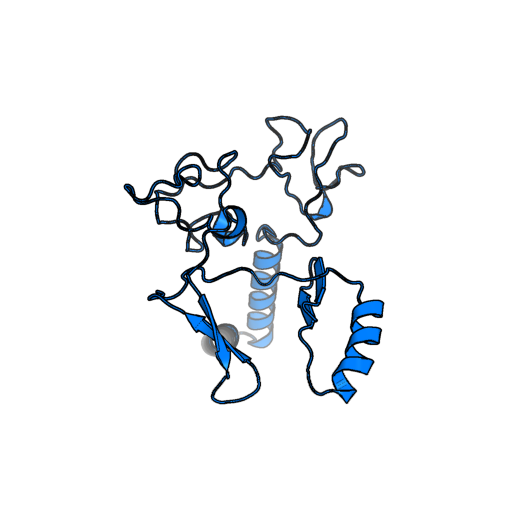. ARG A 1 137 ? -7.120 5.263 -2.283 1.00 86.19 137 ARG A N 1
ATOM 1030 C CA . ARG A 1 137 ? -8.393 5.996 -2.365 1.00 86.19 137 ARG A CA 1
ATOM 1031 C C . ARG A 1 137 ? -8.848 6.598 -1.037 1.00 86.19 137 ARG A C 1
ATOM 1033 O O . ARG A 1 137 ? -9.910 7.211 -1.018 1.00 86.19 137 ARG A O 1
ATOM 1040 N N . MET A 1 138 ? -8.081 6.430 0.042 1.00 87.44 138 MET A N 1
ATOM 1041 C CA . MET A 1 138 ? -8.428 6.902 1.388 1.00 87.44 138 MET A CA 1
ATOM 1042 C C . MET A 1 138 ? -9.797 6.393 1.881 1.00 87.44 138 MET A C 1
ATOM 1044 O O . MET A 1 138 ? -10.508 7.080 2.614 1.00 87.44 138 MET A O 1
ATOM 1048 N N . ILE A 1 139 ? -10.178 5.172 1.489 1.00 88.81 139 ILE A N 1
ATOM 1049 C CA . ILE A 1 139 ? -11.405 4.513 1.957 1.00 88.81 139 ILE A CA 1
ATOM 1050 C C . ILE A 1 139 ? -11.076 3.802 3.268 1.00 88.81 139 ILE A C 1
ATOM 1052 O O . ILE A 1 139 ? -10.785 2.611 3.294 1.00 88.81 139 ILE A O 1
ATOM 1056 N N . GLN A 1 140 ? -11.058 4.570 4.349 1.00 92.31 140 GLN A N 1
ATOM 1057 C CA . GLN A 1 140 ? -10.760 4.098 5.699 1.00 92.31 140 GLN A CA 1
ATOM 1058 C C . GLN A 1 140 ? -12.032 3.884 6.520 1.00 92.31 140 GLN A C 1
ATOM 1060 O O . GLN A 1 140 ? -13.076 4.482 6.247 1.00 92.31 140 GLN A O 1
ATOM 1065 N N . LYS A 1 141 ? -11.925 3.062 7.561 1.00 94.31 141 LYS A N 1
ATOM 1066 C CA . LYS A 1 141 ? -13.002 2.846 8.524 1.00 94.31 141 LYS A CA 1
ATOM 1067 C C . LYS A 1 141 ? -13.283 4.106 9.332 1.00 94.31 141 LYS A C 1
ATOM 1069 O O . LYS A 1 141 ? -12.394 4.918 9.595 1.00 94.31 141 LYS A O 1
ATOM 1074 N N . ARG A 1 142 ? -14.522 4.246 9.797 1.00 95.88 142 ARG A N 1
ATOM 1075 C CA . ARG A 1 142 ? -14.888 5.295 10.754 1.00 95.88 142 ARG A CA 1
ATOM 1076 C C . ARG A 1 142 ? -14.302 4.979 12.121 1.00 95.88 142 ARG A C 1
ATOM 1078 O O . ARG A 1 142 ? -14.521 3.900 12.673 1.00 95.88 142 ARG A O 1
ATOM 1085 N N . MET A 1 143 ? -13.571 5.943 12.667 1.00 96.44 143 MET A N 1
ATOM 1086 C CA . MET A 1 143 ? -12.831 5.798 13.916 1.00 96.44 143 MET A CA 1
ATOM 1087 C C . MET A 1 143 ? -13.038 7.008 14.829 1.00 96.44 143 MET A C 1
ATOM 1089 O O . MET A 1 143 ? -13.385 8.094 14.366 1.00 96.44 143 MET A O 1
ATOM 1093 N N . LEU A 1 144 ? -12.801 6.817 16.124 1.00 96.94 144 LEU A N 1
ATOM 1094 C CA . LEU A 1 144 ? -12.876 7.839 17.164 1.00 96.94 144 LEU A CA 1
ATOM 1095 C C . LEU A 1 144 ? -11.628 7.782 18.044 1.00 96.94 144 LEU A C 1
ATOM 1097 O O . LEU A 1 144 ? -11.257 6.713 18.524 1.00 96.94 144 LEU A O 1
ATOM 1101 N N . CYS A 1 145 ? -11.015 8.936 18.298 1.00 96.56 145 CYS A N 1
ATOM 1102 C CA . CYS A 1 145 ? -9.988 9.077 19.325 1.00 96.56 145 CYS A CA 1
ATOM 1103 C C . CYS A 1 145 ? -10.657 9.362 20.677 1.00 96.56 145 CYS A C 1
ATOM 1105 O O . CYS A 1 145 ? -11.464 10.287 20.781 1.00 96.56 145 CYS A O 1
ATOM 1107 N N . ALA A 1 146 ? -10.351 8.563 21.698 1.00 97.44 146 ALA A N 1
ATOM 1108 C CA . ALA A 1 146 ? -10.899 8.714 23.048 1.00 97.44 146 ALA A CA 1
ATOM 1109 C C . ALA A 1 146 ? -9.919 8.172 24.108 1.00 97.44 146 ALA A C 1
ATOM 1111 O O . ALA A 1 146 ? -9.003 7.429 23.753 1.00 97.44 146 ALA A O 1
ATOM 1112 N N . PRO A 1 147 ? -10.088 8.489 25.406 1.00 98.19 147 PRO A N 1
ATOM 1113 C CA . PRO A 1 147 ? -9.239 7.938 26.461 1.00 98.19 147 PRO A CA 1
ATOM 1114 C C . PRO A 1 147 ? -9.224 6.403 26.468 1.00 98.19 147 PRO A C 1
ATOM 1116 O O . PRO A 1 147 ? -10.268 5.745 26.449 1.00 98.19 147 PRO A O 1
ATOM 1119 N N . SER A 1 148 ? -8.025 5.827 26.502 1.00 97.50 148 SER A N 1
ATOM 1120 C CA . SER A 1 148 ? -7.814 4.385 26.578 1.00 97.50 148 SER A CA 1
ATOM 1121 C C . SER A 1 148 ? -8.000 3.879 28.007 1.00 97.50 148 SER A C 1
ATOM 1123 O O . SER A 1 148 ? -7.689 4.560 28.980 1.00 97.50 148 SER A O 1
ATOM 1125 N N . ARG A 1 149 ? -8.434 2.622 28.141 1.00 96.44 149 ARG A N 1
ATOM 1126 C CA . ARG A 1 149 ? -8.465 1.918 29.436 1.00 96.44 149 ARG A CA 1
ATOM 1127 C C . ARG A 1 149 ? -7.082 1.454 29.906 1.00 96.44 149 ARG A C 1
ATOM 1129 O O . ARG A 1 149 ? -6.979 0.939 31.014 1.00 96.44 149 ARG A O 1
ATOM 1136 N N . ILE A 1 150 ? -6.065 1.568 29.049 1.00 96.19 150 ILE A N 1
ATOM 1137 C CA . ILE A 1 150 ? -4.696 1.111 29.313 1.00 96.19 150 ILE A CA 1
ATOM 1138 C C . ILE A 1 150 ? -3.790 2.315 29.584 1.00 96.19 150 ILE A C 1
ATOM 1140 O O . ILE A 1 150 ? -3.288 2.457 30.693 1.00 96.19 150 ILE A O 1
ATOM 1144 N N . ALA A 1 151 ? -3.587 3.182 28.588 1.00 93.81 151 ALA A N 1
ATOM 1145 C CA . ALA A 1 151 ? -2.735 4.365 28.701 1.00 93.81 151 ALA A CA 1
ATOM 1146 C C . ALA A 1 151 ? -3.080 5.401 27.623 1.00 93.81 151 ALA A C 1
ATOM 1148 O O . ALA A 1 151 ? -3.310 5.031 26.471 1.00 93.81 151 ALA A O 1
ATOM 1149 N N . GLY A 1 152 ? -3.081 6.685 27.996 1.00 93.94 152 GLY A N 1
ATOM 1150 C CA . GLY A 1 152 ? -3.267 7.805 27.071 1.00 93.94 152 GLY A CA 1
ATOM 1151 C C . GLY A 1 152 ? -4.582 7.753 26.287 1.00 93.94 152 GLY A C 1
ATOM 1152 O O . GLY A 1 152 ? -5.610 7.294 26.788 1.00 93.94 152 GLY A O 1
ATOM 1153 N N . ASN A 1 153 ? -4.539 8.226 25.043 1.00 95.25 153 ASN A N 1
ATOM 1154 C CA . ASN A 1 153 ? -5.647 8.110 24.101 1.00 95.25 153 ASN A CA 1
ATOM 1155 C C . ASN A 1 153 ? -5.507 6.835 23.259 1.00 95.25 153 ASN A C 1
ATOM 1157 O O . ASN A 1 153 ? -4.404 6.404 22.935 1.00 95.25 153 ASN A O 1
ATOM 1161 N N . GLY A 1 154 ? -6.638 6.240 22.897 1.00 96.19 154 GLY A N 1
ATOM 1162 C CA . GLY A 1 154 ? -6.740 5.129 21.960 1.00 96.19 154 GLY A CA 1
ATOM 1163 C C . GLY A 1 154 ? -7.612 5.489 20.761 1.00 96.19 154 GLY A C 1
ATOM 1164 O O . GLY A 1 154 ? -8.395 6.440 20.801 1.00 96.19 154 GLY A O 1
ATOM 1165 N N . LEU A 1 155 ? -7.487 4.692 19.701 1.00 95.75 155 LEU A N 1
ATOM 1166 C CA . LEU A 1 155 ? -8.308 4.785 18.498 1.00 95.75 155 LEU A CA 1
ATOM 1167 C C . LEU A 1 155 ? -9.328 3.640 18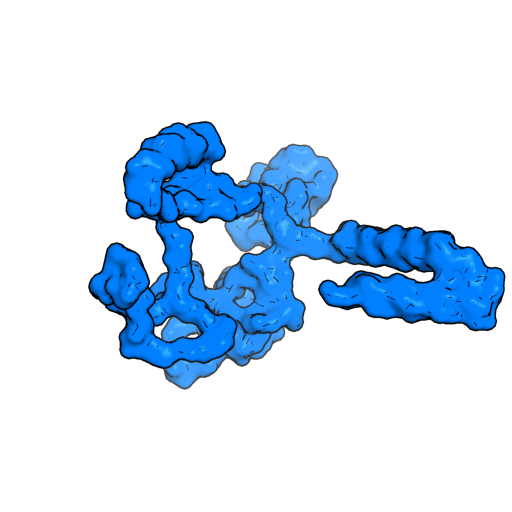.487 1.00 95.75 155 LEU A C 1
ATOM 1169 O O . LEU A 1 155 ? -8.959 2.471 18.592 1.00 95.75 155 LEU A O 1
ATOM 1173 N N . PHE A 1 156 ? -10.608 3.976 18.369 1.00 97.12 156 PHE A N 1
ATOM 1174 C CA . PHE A 1 156 ? -11.730 3.042 18.447 1.00 97.12 156 PHE A CA 1
ATOM 1175 C C . PHE A 1 156 ? -12.468 2.987 17.114 1.00 97.12 156 PHE A C 1
ATOM 1177 O O . PHE A 1 156 ? -12.738 4.026 16.518 1.00 97.12 156 PHE A O 1
ATOM 1184 N N . LEU A 1 157 ? -12.837 1.788 16.663 1.00 97.75 157 LEU A N 1
ATOM 1185 C CA . LEU A 1 157 ? -13.696 1.616 15.492 1.00 97.75 157 LEU A CA 1
ATOM 1186 C C . LEU A 1 157 ? -15.146 1.977 15.833 1.00 97.75 157 LEU A C 1
ATOM 1188 O O . LEU A 1 157 ? -15.673 1.553 16.860 1.00 97.75 157 LEU A O 1
ATOM 1192 N N . LEU A 1 158 ? -15.797 2.729 14.946 1.00 97.31 158 LEU A N 1
ATOM 1193 C CA . LEU A 1 158 ? -17.222 3.077 15.031 1.00 97.31 158 LEU A CA 1
ATOM 1194 C C . LEU A 1 158 ? -18.111 2.140 14.201 1.00 97.31 158 LEU A C 1
ATOM 1196 O O . LEU A 1 158 ? -19.325 2.326 14.126 1.00 97.31 158 LEU A O 1
ATOM 1200 N N . GLU A 1 159 ? -17.512 1.145 13.555 1.00 95.88 159 GLU A N 1
ATOM 1201 C CA . GLU A 1 159 ? -18.186 0.151 12.728 1.00 95.88 159 GLU A CA 1
ATOM 1202 C C . GLU A 1 159 ? -17.452 -1.192 12.776 1.00 95.88 159 GLU A C 1
ATOM 1204 O O . GLU A 1 159 ? -16.316 -1.280 13.243 1.00 95.88 159 GLU A O 1
ATOM 1209 N N . GLY A 1 160 ? -18.121 -2.253 12.320 1.00 95.44 160 GLY A N 1
ATOM 1210 C CA . GLY A 1 160 ? -17.523 -3.583 12.248 1.00 95.44 160 GLY A CA 1
ATOM 1211 C C . GLY A 1 160 ? -16.366 -3.643 11.249 1.00 95.44 160 GLY A C 1
ATOM 1212 O O . GLY A 1 160 ? -16.368 -2.955 10.221 1.00 95.44 160 GLY A O 1
ATOM 1213 N N . ALA A 1 161 ? -15.394 -4.498 11.550 1.00 95.06 161 ALA A N 1
ATOM 1214 C CA . ALA A 1 161 ? -14.315 -4.847 10.642 1.00 95.06 161 ALA A CA 1
ATOM 1215 C C . ALA A 1 161 ? -14.207 -6.367 10.524 1.00 95.06 161 ALA A C 1
ATOM 1217 O O . ALA A 1 161 ? -14.272 -7.081 11.530 1.00 95.06 161 ALA A O 1
ATOM 1218 N N . GLU A 1 162 ? -14.041 -6.856 9.301 1.00 92.25 162 GLU A N 1
ATOM 1219 C CA . GLU A 1 162 ? -13.744 -8.259 9.044 1.00 92.25 162 GLU A CA 1
ATOM 1220 C C . GLU A 1 162 ? -12.240 -8.540 9.128 1.00 92.25 162 GLU A C 1
ATOM 1222 O O . GLU A 1 162 ? -11.387 -7.647 9.120 1.00 92.25 162 GLU A O 1
ATOM 1227 N N . LYS A 1 163 ? -11.892 -9.824 9.230 1.00 93.00 163 LYS A N 1
ATOM 1228 C CA . LYS A 1 163 ? -10.494 -10.250 9.208 1.00 93.00 163 LYS A CA 1
ATOM 1229 C C . LYS A 1 163 ? -9.852 -9.845 7.874 1.00 93.00 163 LYS A C 1
ATOM 1231 O O . LYS A 1 163 ? -10.427 -10.088 6.821 1.00 93.00 163 LYS A O 1
ATOM 1236 N N . ASP A 1 164 ? -8.630 -9.315 7.945 1.00 88.88 164 ASP A N 1
ATOM 1237 C CA . ASP A 1 164 ? -7.837 -8.862 6.792 1.00 88.88 164 ASP A CA 1
ATOM 1238 C C . ASP A 1 164 ? -8.459 -7.662 6.036 1.00 88.88 164 ASP A C 1
ATOM 1240 O O . ASP A 1 164 ? -8.024 -7.323 4.934 1.00 88.88 164 ASP A O 1
ATOM 1244 N N . GLU A 1 165 ? -9.439 -6.978 6.639 1.00 89.88 165 GLU A N 1
ATOM 1245 C CA . GLU A 1 165 ? -10.018 -5.749 6.102 1.00 89.88 165 GLU A CA 1
ATOM 1246 C C . GLU A 1 165 ? -9.134 -4.525 6.394 1.00 89.88 165 GLU A C 1
ATOM 1248 O O . GLU A 1 165 ? -8.509 -4.406 7.452 1.00 89.88 165 GLU A O 1
ATOM 1253 N N . PHE A 1 166 ? -9.079 -3.591 5.443 1.00 91.62 166 PHE A N 1
ATOM 1254 C CA . PHE A 1 166 ? -8.351 -2.338 5.608 1.00 91.62 166 PHE A CA 1
ATOM 1255 C C . PHE A 1 166 ? -9.037 -1.433 6.643 1.00 91.62 166 PHE A C 1
ATOM 1257 O O . PHE A 1 166 ? -10.242 -1.195 6.567 1.00 91.62 166 PHE A O 1
ATOM 1264 N N . ILE A 1 167 ? -8.252 -0.910 7.591 1.00 94.12 167 ILE A N 1
ATOM 1265 C CA . ILE A 1 167 ? -8.728 0.019 8.623 1.00 94.12 167 ILE A CA 1
ATOM 1266 C C . ILE A 1 167 ? -8.352 1.456 8.265 1.00 94.12 167 ILE A C 1
ATOM 1268 O O . ILE A 1 167 ? -9.227 2.266 7.983 1.00 94.12 167 ILE A O 1
ATOM 1272 N N . THR A 1 168 ? -7.059 1.774 8.286 1.00 93.88 168 THR A N 1
ATOM 1273 C CA . THR A 1 168 ? -6.509 3.094 7.960 1.00 93.88 168 THR A CA 1
ATOM 1274 C C . THR A 1 168 ? -5.013 2.973 7.663 1.00 93.88 168 THR A C 1
ATOM 1276 O O . THR A 1 168 ? -4.405 1.924 7.898 1.00 93.88 168 THR A O 1
ATOM 1279 N N . GLU A 1 169 ? -4.426 4.037 7.127 1.00 92.31 169 GLU A N 1
ATOM 1280 C CA . GLU A 1 169 ? -2.991 4.158 6.891 1.00 92.31 169 GLU A CA 1
ATOM 1281 C C . GLU A 1 169 ? -2.286 4.758 8.115 1.00 92.31 169 GLU A C 1
ATOM 1283 O O . GLU A 1 169 ? -2.795 5.672 8.761 1.00 92.31 169 GLU A O 1
ATOM 1288 N N . TYR A 1 170 ? -1.081 4.264 8.410 1.00 91.81 170 TYR A N 1
ATOM 1289 C CA . TYR A 1 170 ? -0.187 4.913 9.365 1.00 91.81 170 TYR A CA 1
ATOM 1290 C C . TYR A 1 170 ? 0.591 6.020 8.649 1.00 91.81 170 TYR A C 1
ATOM 1292 O O . TYR A 1 170 ? 1.557 5.747 7.934 1.00 91.81 170 TYR A O 1
ATOM 1300 N N . VAL A 1 171 ? 0.135 7.257 8.814 1.00 91.38 171 VAL A N 1
ATOM 1301 C CA . VAL A 1 171 ? 0.745 8.453 8.219 1.00 91.38 171 VAL A CA 1
ATOM 1302 C C . VAL A 1 171 ? 1.662 9.146 9.225 1.00 91.38 171 VAL A C 1
ATOM 1304 O O . VAL A 1 171 ? 1.500 8.951 10.420 1.00 91.38 171 VAL A O 1
ATOM 1307 N N . GLY A 1 172 ? 2.623 9.942 8.760 1.00 91.94 172 GLY A N 1
ATOM 1308 C CA . GLY A 1 172 ? 3.560 10.685 9.609 1.00 91.94 172 GLY A CA 1
ATOM 1309 C C . GLY A 1 172 ? 4.597 11.444 8.779 1.00 91.94 172 GLY A C 1
ATOM 1310 O O . GLY A 1 172 ? 4.626 11.331 7.551 1.00 91.94 172 GLY A O 1
ATOM 1311 N N . GLU A 1 173 ? 5.455 12.215 9.438 1.00 93.12 173 GLU A N 1
ATOM 1312 C CA . GLU A 1 173 ? 6.615 12.849 8.816 1.00 93.12 173 GLU A CA 1
ATOM 1313 C C . GLU A 1 173 ? 7.663 11.787 8.474 1.00 93.12 173 GLU A C 1
ATOM 1315 O O . GLU A 1 173 ? 8.077 11.001 9.323 1.00 93.12 173 GLU A O 1
ATOM 1320 N N . ARG A 1 174 ? 8.131 11.768 7.226 1.00 91.50 174 ARG A N 1
ATOM 1321 C CA . ARG A 1 174 ? 9.271 10.934 6.841 1.00 91.50 174 ARG A CA 1
ATOM 1322 C C . ARG A 1 174 ? 10.563 11.620 7.258 1.00 91.50 174 ARG A C 1
ATOM 1324 O O . ARG A 1 174 ? 10.858 12.708 6.770 1.00 91.50 174 ARG A O 1
ATOM 1331 N N . ILE A 1 175 ? 11.349 10.942 8.082 1.00 91.94 175 ILE A N 1
ATOM 1332 C CA . ILE A 1 175 ? 12.606 11.457 8.625 1.00 91.94 175 ILE A CA 1
ATOM 1333 C C . ILE A 1 175 ? 13.791 10.569 8.246 1.00 91.94 175 ILE A C 1
ATOM 1335 O O . ILE A 1 175 ? 13.614 9.460 7.742 1.00 91.94 175 ILE A O 1
ATOM 1339 N N . SER A 1 176 ? 15.010 11.079 8.427 1.00 91.50 176 SER A N 1
ATOM 1340 C CA . SER A 1 176 ? 16.228 10.272 8.307 1.00 91.50 176 SER A CA 1
ATOM 1341 C C . SER A 1 176 ? 16.426 9.395 9.544 1.00 91.50 176 SER A C 1
ATOM 1343 O O . SER A 1 176 ? 15.830 9.647 10.591 1.00 91.50 176 SER A O 1
ATOM 1345 N N . ASP A 1 177 ? 17.292 8.387 9.434 1.00 90.25 177 ASP A N 1
ATOM 1346 C CA . ASP A 1 177 ? 17.671 7.550 10.578 1.00 90.25 177 ASP A CA 1
ATOM 1347 C C . ASP A 1 177 ? 18.332 8.385 11.691 1.00 90.25 177 ASP A C 1
ATOM 1349 O O . ASP A 1 177 ? 17.936 8.268 12.848 1.00 90.25 177 ASP A O 1
ATOM 1353 N N . ASP A 1 178 ? 19.234 9.310 11.337 1.00 92.62 178 ASP A N 1
ATOM 1354 C CA . ASP A 1 178 ? 19.870 10.232 12.295 1.00 92.62 178 ASP A CA 1
ATOM 1355 C C . ASP A 1 178 ? 18.840 11.113 13.021 1.00 92.62 178 ASP A C 1
ATOM 1357 O O . ASP A 1 178 ? 18.936 11.360 14.225 1.00 92.62 178 ASP A O 1
ATOM 1361 N N . GLU A 1 179 ? 17.826 11.593 12.293 1.00 93.31 179 GLU A N 1
ATOM 1362 C CA . GLU A 1 179 ? 16.760 12.392 12.888 1.00 93.31 179 GLU A CA 1
ATOM 1363 C C . GLU A 1 179 ? 15.873 11.521 13.781 1.00 93.31 179 GLU A C 1
ATOM 1365 O O . GLU A 1 179 ? 15.519 11.942 14.878 1.00 93.31 179 GLU A O 1
ATOM 1370 N N . ALA A 1 180 ? 15.566 10.287 13.383 1.00 93.00 180 ALA A N 1
ATOM 1371 C CA . ALA A 1 180 ? 14.816 9.355 14.219 1.00 93.00 180 ALA A CA 1
ATOM 1372 C C . ALA A 1 180 ? 15.551 9.032 15.527 1.00 93.00 180 ALA A C 1
ATOM 1374 O O . ALA A 1 180 ? 14.918 8.989 16.579 1.00 93.00 180 ALA A O 1
ATOM 1375 N N . GLU A 1 181 ? 16.875 8.876 15.491 1.00 92.56 181 GLU A N 1
ATOM 1376 C CA . GLU A 1 181 ? 17.698 8.673 16.686 1.00 92.56 181 GLU A CA 1
ATOM 1377 C C . GLU A 1 181 ? 17.705 9.918 17.585 1.00 92.56 181 GLU A C 1
ATOM 1379 O O . GLU A 1 181 ? 17.462 9.823 18.792 1.00 92.56 181 GLU A O 1
ATOM 1384 N N . ARG A 1 182 ? 17.883 11.110 16.996 1.00 95.00 182 ARG A N 1
ATOM 1385 C CA . ARG A 1 182 ? 17.835 12.385 17.727 1.00 95.00 182 ARG A CA 1
ATOM 1386 C C . ARG A 1 182 ? 16.489 12.591 18.430 1.00 95.00 182 ARG A C 1
ATOM 1388 O O . ARG A 1 182 ? 16.458 13.044 19.576 1.00 95.00 182 ARG A O 1
ATOM 1395 N N . ARG A 1 183 ? 15.381 12.286 17.748 1.00 94.81 183 ARG A N 1
ATOM 1396 C CA . ARG A 1 183 ? 14.011 12.397 18.276 1.00 94.81 183 ARG A CA 1
ATOM 1397 C C . ARG A 1 183 ? 13.727 11.311 19.317 1.00 94.81 183 ARG A C 1
ATOM 1399 O O . ARG A 1 183 ? 13.231 11.623 20.397 1.00 94.81 183 ARG A O 1
ATOM 1406 N N . GLY A 1 184 ? 14.154 10.076 19.052 1.00 93.00 184 GLY A N 1
ATOM 1407 C CA . GLY A 1 184 ? 14.067 8.939 19.971 1.00 93.00 184 GLY A CA 1
ATOM 1408 C C . GLY A 1 184 ? 14.706 9.221 21.330 1.00 93.00 184 GLY A C 1
ATOM 1409 O O . GLY A 1 184 ? 14.064 9.021 22.355 1.00 93.00 184 GLY A O 1
ATOM 1410 N N . ALA A 1 185 ? 15.901 9.819 21.356 1.00 92.81 185 ALA A N 1
ATOM 1411 C CA . ALA A 1 185 ? 16.569 10.195 22.605 1.00 92.81 185 ALA A CA 1
ATOM 1412 C C . ALA A 1 185 ? 15.759 11.191 23.465 1.00 92.81 185 ALA A C 1
ATOM 1414 O O . ALA A 1 185 ? 15.865 11.199 24.695 1.00 92.81 185 ALA A O 1
ATOM 1415 N N . ILE A 1 186 ? 14.945 12.044 22.833 1.00 92.94 186 ILE A N 1
ATOM 1416 C CA . ILE A 1 186 ? 14.036 12.964 23.528 1.00 92.94 186 ILE A CA 1
ATOM 1417 C C . ILE A 1 186 ? 12.801 12.199 24.013 1.00 92.94 186 ILE A C 1
ATOM 1419 O O . ILE A 1 186 ? 12.419 12.325 25.174 1.00 92.94 186 ILE A O 1
ATOM 1423 N N . TYR A 1 187 ? 12.198 11.378 23.158 1.00 93.25 187 TYR A N 1
ATOM 1424 C CA . TYR A 1 187 ? 11.017 10.577 23.482 1.00 93.25 187 TYR A CA 1
ATOM 1425 C C . TYR A 1 187 ? 11.232 9.561 24.593 1.00 93.25 187 TYR A C 1
ATOM 1427 O O . TYR A 1 187 ? 10.331 9.342 25.401 1.00 93.25 187 TYR A O 1
ATOM 1435 N N . ASP A 1 188 ? 12.433 8.999 24.691 1.00 92.75 188 ASP A N 1
ATOM 1436 C CA . ASP A 1 188 ? 12.800 8.068 25.752 1.00 92.75 188 ASP A CA 1
ATOM 1437 C C . ASP A 1 188 ? 12.711 8.724 27.137 1.00 92.75 188 ASP A C 1
ATOM 1439 O O . ASP A 1 188 ? 12.325 8.061 28.100 1.00 92.75 188 ASP A O 1
ATOM 1443 N N . ARG A 1 189 ? 12.969 10.040 27.245 1.00 91.81 189 ARG A N 1
ATOM 1444 C CA . ARG A 1 189 ? 12.737 10.803 28.489 1.00 91.81 189 ARG A CA 1
ATOM 1445 C C . ARG A 1 189 ? 11.260 10.961 28.830 1.00 91.81 189 ARG A C 1
ATOM 1447 O O . ARG A 1 189 ? 10.928 11.071 30.006 1.00 91.81 189 ARG A O 1
ATOM 1454 N N . TYR A 1 190 ? 10.393 11.015 27.824 1.00 88.75 190 TYR A N 1
ATOM 1455 C CA . TYR A 1 190 ? 8.945 11.143 28.000 1.00 88.75 190 TYR A CA 1
A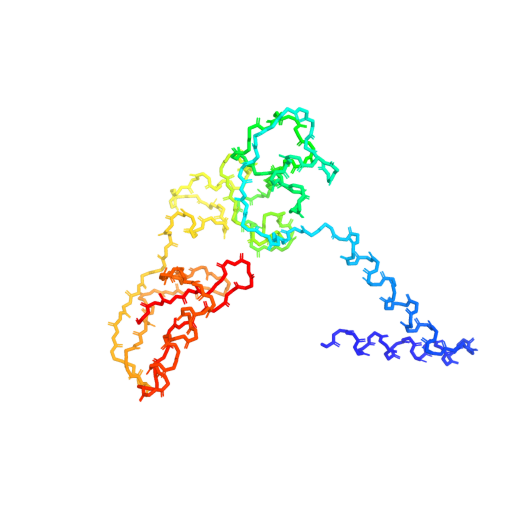TOM 1456 C C . TYR A 1 190 ? 8.227 9.787 28.028 1.00 88.75 190 TYR A C 1
ATOM 1458 O O . TYR A 1 190 ? 7.020 9.744 28.258 1.00 88.75 190 TYR A O 1
ATOM 1466 N N . HIS A 1 191 ? 8.959 8.687 27.816 1.00 88.38 191 HIS A N 1
ATOM 1467 C CA . HIS A 1 191 ? 8.446 7.319 27.734 1.00 88.38 191 HIS A CA 1
ATOM 1468 C C . HIS A 1 191 ? 7.301 7.146 26.720 1.00 88.38 191 HIS A C 1
ATOM 1470 O O . HIS A 1 191 ? 6.389 6.346 26.930 1.00 88.38 191 HIS A O 1
ATOM 1476 N N . CYS A 1 192 ? 7.342 7.899 25.618 1.00 88.88 192 CYS A N 1
ATOM 1477 C CA . CYS A 1 192 ? 6.310 7.884 24.586 1.00 88.88 192 CYS A CA 1
ATOM 1478 C C . CYS A 1 192 ? 6.927 8.206 23.222 1.00 88.88 192 CYS A C 1
ATOM 1480 O O . CYS A 1 192 ? 7.449 9.301 23.040 1.00 88.88 192 CYS A O 1
ATOM 1482 N N . SER A 1 193 ? 6.855 7.264 22.279 1.00 91.75 193 SER A N 1
ATOM 1483 C CA . SER A 1 193 ? 7.370 7.407 20.912 1.00 91.75 193 SER A CA 1
ATOM 1484 C C . SER A 1 193 ? 6.384 6.812 19.912 1.00 91.75 193 SER A C 1
ATOM 1486 O O . SER A 1 193 ? 5.883 5.704 20.121 1.00 91.75 193 SER A O 1
ATOM 1488 N N . TYR A 1 194 ? 6.151 7.532 18.815 1.00 92.00 194 TYR A N 1
ATOM 1489 C CA . TYR A 1 194 ? 5.333 7.092 17.682 1.00 92.00 194 TYR A CA 1
ATOM 1490 C C . TYR A 1 194 ? 6.161 6.937 16.396 1.00 92.00 194 TYR A C 1
ATOM 1492 O O . TYR A 1 194 ? 5.625 6.989 15.284 1.00 92.00 194 TYR A O 1
ATOM 1500 N N . ILE A 1 195 ? 7.474 6.719 16.530 1.00 92.19 195 ILE A N 1
ATOM 1501 C CA . ILE A 1 195 ? 8.339 6.408 15.391 1.00 92.19 195 ILE A CA 1
ATOM 1502 C C . ILE A 1 195 ? 8.067 4.977 14.920 1.00 92.19 195 ILE A C 1
ATOM 1504 O O . ILE A 1 195 ? 8.200 4.011 15.673 1.00 92.19 195 ILE A O 1
ATOM 1508 N N . PHE A 1 196 ? 7.751 4.832 13.636 1.00 90.19 196 PHE A N 1
ATOM 1509 C CA . PHE A 1 196 ? 7.589 3.557 12.953 1.00 90.19 196 PHE A CA 1
ATOM 1510 C C . PHE A 1 196 ? 8.600 3.434 11.809 1.00 90.19 196 PHE A C 1
ATOM 1512 O O . PHE A 1 196 ? 8.575 4.206 10.851 1.00 90.19 196 PHE A O 1
ATOM 1519 N N . SER A 1 197 ? 9.491 2.443 11.874 1.00 83.25 197 SER A N 1
ATOM 1520 C CA . SER A 1 197 ? 10.520 2.229 10.853 1.00 83.25 197 SER A CA 1
ATOM 1521 C C . SER A 1 197 ? 10.112 1.182 9.815 1.00 83.25 197 SER A C 1
ATOM 1523 O O . SER A 1 197 ? 9.671 0.074 10.133 1.00 83.25 197 SER A O 1
ATOM 1525 N N . LYS A 1 198 ? 10.295 1.518 8.530 1.00 70.56 198 LYS A N 1
ATOM 1526 C CA . LYS A 1 198 ? 10.115 0.588 7.408 1.00 70.56 198 LYS A CA 1
ATOM 1527 C C . LYS A 1 198 ? 11.361 0.582 6.526 1.00 70.56 198 LYS A C 1
ATOM 1529 O O . LYS A 1 198 ? 11.736 1.610 5.969 1.00 70.56 198 LYS A O 1
ATOM 1534 N N . TRP A 1 199 ? 11.929 -0.611 6.326 1.00 63.50 199 TRP A N 1
ATOM 1535 C CA . TRP A 1 199 ? 13.183 -0.852 5.592 1.00 63.50 199 TRP A CA 1
ATOM 1536 C C . TRP A 1 199 ? 13.302 -0.147 4.231 1.00 63.50 199 TRP A C 1
ATOM 1538 O O . TRP A 1 199 ? 14.401 0.192 3.821 1.00 63.50 199 TRP A O 1
ATOM 1548 N N . THR A 1 200 ? 12.193 0.068 3.520 1.00 66.00 200 THR A N 1
ATOM 1549 C CA . THR A 1 200 ? 12.202 0.592 2.144 1.00 66.00 200 THR A CA 1
ATOM 1550 C C . THR A 1 200 ? 12.104 2.115 2.035 1.00 66.00 200 THR A C 1
ATOM 1552 O O . THR A 1 200 ? 12.376 2.657 0.969 1.00 66.00 200 THR A O 1
ATOM 1555 N N . ILE A 1 201 ? 11.628 2.812 3.073 1.00 68.75 201 ILE A N 1
ATOM 1556 C CA . ILE A 1 201 ? 11.322 4.258 3.004 1.00 68.75 201 ILE A CA 1
ATOM 1557 C C . ILE A 1 201 ? 11.979 5.085 4.118 1.00 68.75 201 ILE A C 1
ATOM 1559 O O . ILE A 1 201 ? 11.976 6.313 4.021 1.00 68.75 201 ILE A O 1
ATOM 1563 N N . GLY A 1 202 ? 12.582 4.434 5.114 1.00 81.38 202 GLY A N 1
ATOM 1564 C CA . GLY A 1 202 ? 13.114 5.082 6.312 1.00 81.38 202 GLY A CA 1
ATOM 1565 C C . GLY A 1 202 ? 12.055 5.235 7.413 1.00 81.38 202 GLY A C 1
ATOM 1566 O O . GLY A 1 202 ? 10.933 4.730 7.267 1.00 81.38 202 GLY A O 1
ATOM 1567 N N . PRO A 1 203 ? 12.407 5.874 8.538 1.00 87.62 203 PRO A N 1
ATOM 1568 C CA . PRO A 1 203 ? 11.496 6.082 9.655 1.00 87.62 203 PRO A CA 1
ATOM 1569 C C . PRO A 1 203 ? 10.385 7.090 9.332 1.00 87.62 203 PRO A C 1
ATOM 1571 O O . PRO A 1 203 ? 10.603 8.110 8.674 1.00 87.62 203 PRO A O 1
ATOM 1574 N N . LEU A 1 204 ? 9.182 6.785 9.814 1.00 90.75 204 LEU A N 1
ATOM 1575 C CA . LEU A 1 204 ? 8.040 7.689 9.865 1.00 90.75 204 LEU A CA 1
ATOM 1576 C C . LEU A 1 204 ? 7.811 8.082 11.314 1.00 90.75 204 LEU A C 1
ATOM 1578 O O . LEU A 1 204 ? 7.734 7.211 12.176 1.00 90.75 204 LEU A O 1
ATOM 1582 N N . ASP A 1 205 ? 7.669 9.370 11.571 1.00 91.06 205 ASP A N 1
ATOM 1583 C CA . ASP A 1 205 ? 7.363 9.890 12.891 1.00 91.06 205 ASP A CA 1
ATOM 1584 C C . ASP A 1 205 ? 6.025 10.609 12.875 1.00 91.06 205 ASP A C 1
ATOM 1586 O O . ASP A 1 205 ? 5.806 11.535 12.094 1.00 91.06 205 ASP A O 1
ATOM 1590 N N . PHE A 1 206 ? 5.114 10.152 13.721 1.00 86.06 206 PHE A N 1
ATOM 1591 C CA . PHE A 1 206 ? 3.819 10.794 13.893 1.00 86.06 206 PHE A CA 1
ATOM 1592 C C . PHE A 1 206 ? 3.877 11.955 14.900 1.00 86.06 206 PHE A C 1
ATOM 1594 O O . PHE A 1 206 ? 3.053 12.862 14.781 1.00 86.06 206 PHE A O 1
ATOM 1601 N N . TYR A 1 207 ? 4.894 11.947 15.785 1.00 59.50 207 TYR A N 1
ATOM 1602 C CA . TYR A 1 207 ? 5.008 12.701 17.047 1.00 59.50 207 TYR A CA 1
ATOM 1603 C C . TYR A 1 207 ? 3.870 12.485 18.049 1.00 59.50 207 TYR A C 1
ATOM 1605 O O . TYR A 1 207 ? 2.682 12.493 17.664 1.00 59.50 207 TYR A O 1
#

Radius of gyration: 22.88 Å; chains: 1; bounding box: 48×58×55 Å

Organism: Caenorhabditis japonica (NCBI:txid281687)

Foldseek 3Di:
DVLVVVLVVLVVVCVVVVHDSVVSSVVVVVVVVVVVVVPQQLEAQAPQDAADDDDADELPPPRGPCNRNLAHEPNHPDDPPHPRYDQFFQDAAPPCLDCVGPCVVSVHAGDVSRYPHHQLVDPDPPDRHHQRNCAVVVVAFDWDWDQDPPDGIDIGGPDDDDPSHHHYDDAADQDAPVVVVVVVVVVVVVVDFPWDADSHRGIGGHD